Protein AF-A0AAV1XLJ1-F1 (afdb_monomer_lite)

Foldseek 3Di:
DDDDDDDDDDDDDDDDDDDDDDDDDDDDDDDDDDDDDDDDDDDDDDDDDDDDPDPDDDDPDDPDDPPPDDDPPVVVLCCQQPCQNDPGSDFDALVNLCVVLVVQDDPVLVVLLVVQCVVQPPLSHSSLLSVLLSCLRNVPQLDDLVVLLLLLLVCLVVVCPPVSSVVSSVSSVVSVVVCVVVVHDGPPDDVLSSLLSSLLSSCSRRVVLHAQDPSNLVSSLSNSCSSRVVDDSVSSSCSSVVVNVCSVVVNRPDDPPPPDDDPVRVVVVVVVVVVVVVVVVD

Structure (mmCIF, N/CA/C/O backbone):
data_AF-A0AAV1XLJ1-F1
#
_entry.id   AF-A0AAV1XLJ1-F1
#
loop_
_atom_site.group_PDB
_atom_site.id
_atom_site.type_symbol
_atom_site.label_atom_id
_atom_site.label_alt_id
_atom_site.label_comp_id
_atom_site.label_asym_id
_atom_site.label_entity_id
_atom_site.label_seq_id
_atom_site.pdbx_PDB_ins_code
_atom_site.Cartn_x
_atom_site.Cartn_y
_atom_site.Cartn_z
_atom_site.occupancy
_atom_site.B_iso_or_equiv
_atom_site.auth_seq_id
_atom_site.auth_comp_id
_atom_site.auth_asym_id
_atom_site.auth_atom_id
_atom_site.pdbx_PDB_model_num
ATOM 1 N N . MET A 1 1 ? -57.513 17.195 39.978 1.00 44.91 1 MET A N 1
ATOM 2 C CA . MET A 1 1 ? -58.356 16.620 38.907 1.00 44.91 1 MET A CA 1
ATOM 3 C C . MET A 1 1 ? -58.664 17.723 37.901 1.00 44.91 1 MET A C 1
ATOM 5 O O . MET A 1 1 ? -59.526 18.544 38.173 1.00 44.91 1 MET A O 1
ATOM 9 N N . VAL A 1 2 ? -57.886 17.800 36.817 1.00 35.66 2 VAL A N 1
ATOM 10 C CA . VAL A 1 2 ? -57.922 18.829 35.750 1.00 35.66 2 VAL A CA 1
ATOM 11 C C . VAL A 1 2 ? -57.450 18.060 34.485 1.00 35.66 2 VAL A C 1
ATOM 13 O O . VAL A 1 2 ? -56.453 17.357 34.609 1.00 35.66 2 VAL A O 1
ATOM 16 N N . VAL A 1 3 ? -58.194 17.860 33.378 1.00 38.09 3 VAL A N 1
ATOM 17 C CA . VAL A 1 3 ? -58.789 18.814 32.403 1.00 38.09 3 VAL A CA 1
ATOM 18 C C . VAL A 1 3 ? -57.638 19.466 31.594 1.00 38.09 3 VAL A C 1
ATOM 20 O O . VAL A 1 3 ? -56.801 20.119 32.195 1.00 38.09 3 VAL A O 1
ATOM 23 N N . LEU A 1 4 ? -57.415 19.253 30.281 1.00 34.81 4 LEU A N 1
ATOM 24 C CA . LEU A 1 4 ? -58.298 19.017 29.114 1.00 34.81 4 LEU A CA 1
ATOM 25 C C . LEU A 1 4 ? -57.839 17.892 28.128 1.00 34.81 4 LEU A C 1
ATOM 27 O O . LEU A 1 4 ? -56.819 17.237 28.310 1.00 34.81 4 LEU A O 1
ATOM 31 N N . LYS A 1 5 ? -58.636 17.716 27.059 1.00 38.75 5 LYS A N 1
ATOM 32 C CA . LYS A 1 5 ? -58.486 16.917 25.810 1.00 38.75 5 LYS A CA 1
ATOM 33 C C . LYS A 1 5 ? -58.488 17.924 24.603 1.00 38.75 5 LYS A C 1
ATOM 35 O O . LYS A 1 5 ? -58.810 19.081 24.860 1.00 38.75 5 LYS A O 1
ATOM 40 N N . PRO A 1 6 ? -58.416 17.544 23.302 1.00 58.59 6 PRO A N 1
ATOM 41 C CA . PRO A 1 6 ? -57.397 16.811 22.523 1.00 58.59 6 PRO A CA 1
ATOM 42 C C . PRO A 1 6 ? -57.048 17.537 21.170 1.00 58.59 6 PRO A C 1
ATOM 44 O O . PRO A 1 6 ? -57.240 18.740 21.038 1.00 58.59 6 PRO A O 1
ATOM 47 N N . THR A 1 7 ? -56.676 16.759 20.132 1.00 35.75 7 THR A N 1
ATOM 48 C CA . THR A 1 7 ? -56.883 16.963 18.661 1.00 35.75 7 THR A CA 1
ATOM 49 C C . THR A 1 7 ? -55.970 17.872 17.807 1.00 35.75 7 THR A C 1
ATOM 51 O O . THR A 1 7 ? -55.895 19.080 17.981 1.00 35.75 7 THR A O 1
ATOM 54 N N . SER A 1 8 ? -55.390 17.248 16.767 1.00 39.69 8 SER A N 1
ATOM 55 C CA . SER A 1 8 ? -54.979 17.804 15.448 1.00 39.69 8 SER A CA 1
ATOM 56 C C . SER A 1 8 ? -56.227 17.972 14.518 1.00 39.69 8 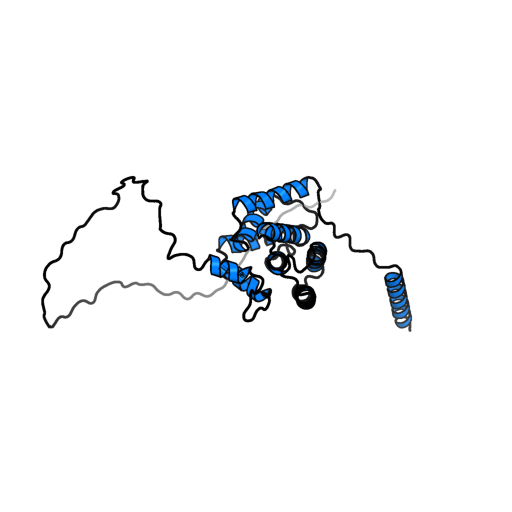SER A C 1
ATOM 58 O O . SER A 1 8 ? -57.285 17.530 14.980 1.00 39.69 8 SER A O 1
ATOM 60 N N . PRO A 1 9 ? -56.204 18.510 13.254 1.00 51.50 9 PRO A N 1
ATOM 61 C CA . PRO A 1 9 ? -55.228 18.209 12.172 1.00 51.50 9 PRO A CA 1
ATOM 62 C C . PRO A 1 9 ? -54.945 19.293 11.069 1.00 51.50 9 PRO A C 1
ATOM 64 O O . PRO A 1 9 ? -55.506 20.379 11.060 1.00 51.50 9 PRO A O 1
ATOM 67 N N . LEU A 1 10 ? -54.069 18.924 10.113 1.00 35.09 10 LEU A N 1
ATOM 68 C CA . LEU A 1 10 ? -53.997 19.240 8.656 1.00 35.09 10 LEU A CA 1
ATOM 69 C C . LEU A 1 10 ? -54.546 20.558 8.034 1.00 35.09 10 LEU A C 1
ATOM 71 O O . LEU A 1 10 ? -55.752 20.760 7.938 1.00 35.09 10 LEU A O 1
ATOM 75 N N . SER A 1 11 ? -53.658 21.311 7.360 1.00 34.50 11 SER A N 1
ATOM 76 C CA . SER A 1 11 ? -53.776 21.867 5.974 1.00 34.50 11 SER A CA 1
ATOM 77 C C . SER A 1 11 ? -52.481 22.654 5.635 1.00 34.50 11 SER A C 1
ATOM 79 O O . SER A 1 11 ? -51.870 23.184 6.555 1.00 34.50 11 SER A O 1
ATOM 81 N N . LEU A 1 12 ? -51.869 22.727 4.438 1.00 34.53 12 LEU A N 1
ATOM 82 C CA . LEU A 1 12 ? -52.126 22.319 3.037 1.00 34.53 12 LEU A CA 1
ATOM 83 C C . LEU A 1 12 ? -52.700 23.397 2.087 1.00 34.53 12 LEU A C 1
ATOM 85 O O . LEU A 1 12 ? -53.905 23.454 1.874 1.00 34.53 12 LEU A O 1
ATOM 89 N N . SER A 1 13 ? -51.798 24.168 1.454 1.00 36.41 13 SER A N 1
ATOM 90 C CA . SER A 1 13 ? -51.925 24.832 0.130 1.00 36.41 13 SER A CA 1
ATOM 91 C C . SER A 1 13 ? -50.655 25.660 -0.177 1.00 36.41 13 SER A C 1
ATOM 93 O O . SER A 1 13 ? -50.073 26.164 0.778 1.00 36.41 13 SER A O 1
ATOM 95 N N . SER A 1 14 ? -50.214 26.006 -1.396 1.00 34.44 14 SER A N 1
ATOM 96 C CA . SER A 1 14 ? -50.314 25.496 -2.789 1.00 34.44 14 SER A CA 1
ATOM 97 C C . SER A 1 14 ? -50.176 26.687 -3.760 1.00 34.44 14 SER A C 1
ATOM 99 O O . SER A 1 14 ? -50.509 27.808 -3.378 1.00 34.44 14 SER A O 1
ATOM 101 N N . SER A 1 15 ? -49.848 26.425 -5.040 1.00 37.00 15 SER A N 1
ATOM 102 C CA . SER A 1 15 ? -49.731 27.420 -6.146 1.00 37.00 15 SER A CA 1
ATOM 103 C C . SER A 1 15 ? -48.424 28.248 -6.098 1.00 37.00 15 SER A C 1
ATOM 105 O O . SER A 1 15 ? -47.861 28.417 -5.024 1.00 37.00 15 SER A O 1
ATOM 107 N N . SER A 1 16 ? -47.869 28.829 -7.175 1.00 36.12 16 SER A N 1
ATOM 108 C CA . SER A 1 16 ? -48.019 28.660 -8.643 1.00 36.12 16 SER A CA 1
ATOM 109 C C . SER A 1 16 ? -46.971 29.541 -9.366 1.00 36.12 16 SER A C 1
ATOM 111 O O . SER A 1 16 ? -46.457 30.468 -8.752 1.00 36.12 16 SER A O 1
ATOM 113 N N . SER A 1 17 ? -46.663 29.434 -10.668 1.00 35.28 17 SER A N 1
ATOM 114 C CA . SER A 1 17 ? -46.683 28.326 -11.653 1.00 35.28 17 SER A CA 1
ATOM 115 C C . SER A 1 17 ? -46.229 28.876 -13.022 1.00 35.28 17 SER A C 1
ATOM 117 O O . SER A 1 17 ? -46.666 29.968 -13.378 1.00 35.28 17 SER A O 1
ATOM 119 N N . SER A 1 18 ? -45.478 28.129 -13.843 1.00 32.16 18 SER A N 1
ATOM 120 C CA . SER A 1 18 ? -45.418 28.395 -15.295 1.00 32.16 18 SER A CA 1
ATOM 121 C C . SER A 1 18 ? -45.123 27.135 -16.114 1.00 32.16 18 SER A C 1
ATOM 123 O O . SER A 1 18 ? -44.410 26.241 -15.663 1.00 32.16 18 SER A O 1
ATOM 125 N N . ILE A 1 19 ? -45.706 27.072 -17.312 1.00 35.78 19 ILE A N 1
ATOM 126 C CA . ILE A 1 19 ? -45.646 25.964 -18.271 1.00 35.78 19 ILE A CA 1
ATOM 127 C C . ILE A 1 19 ? -45.414 26.580 -19.649 1.00 35.78 19 ILE A C 1
ATOM 129 O O . ILE A 1 19 ? -46.137 27.500 -20.017 1.00 35.78 19 ILE A O 1
ATOM 133 N N . HIS A 1 20 ? -44.518 26.008 -20.454 1.00 33.69 20 HIS A N 1
ATOM 134 C CA . HIS A 1 20 ? -44.652 26.090 -21.909 1.00 33.69 20 HIS A CA 1
ATOM 135 C C . HIS A 1 20 ? -44.403 24.727 -22.554 1.00 33.69 20 HIS A C 1
ATOM 137 O O . HIS A 1 20 ? -43.357 24.107 -22.382 1.00 33.69 20 HIS A O 1
ATOM 143 N N . THR A 1 21 ? -45.418 24.258 -23.273 1.00 31.78 21 THR A N 1
ATOM 144 C CA . THR A 1 21 ? -45.440 23.023 -24.060 1.00 31.78 21 THR A CA 1
ATOM 145 C C . THR A 1 21 ? -45.138 23.306 -25.530 1.00 31.78 21 THR A C 1
ATOM 147 O O . THR A 1 21 ? -45.407 24.409 -26.002 1.00 31.78 21 THR A O 1
ATOM 150 N N . THR A 1 22 ? 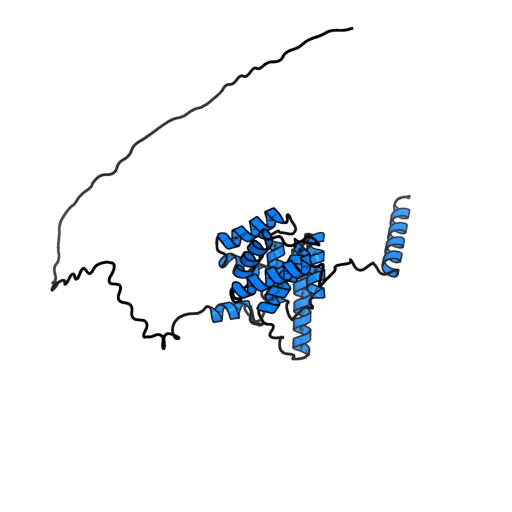-44.618 22.294 -26.240 1.00 32.81 22 THR A N 1
ATOM 151 C CA . THR A 1 22 ? -44.675 21.975 -27.698 1.00 32.81 22 THR A CA 1
ATOM 152 C C . THR A 1 22 ? -43.373 21.255 -28.096 1.00 32.81 22 THR A C 1
ATOM 154 O O . THR A 1 22 ? -42.348 21.478 -27.466 1.00 32.81 22 THR A O 1
ATOM 157 N N . SER A 1 23 ? -43.277 20.407 -29.126 1.00 32.06 23 SER A N 1
ATOM 158 C CA . SER A 1 23 ? -44.224 19.552 -29.874 1.00 32.06 23 SER A CA 1
ATOM 159 C C . SER A 1 23 ? -43.337 18.624 -30.737 1.00 32.06 23 SER A C 1
ATOM 161 O O . SER A 1 23 ? -42.388 19.113 -31.336 1.00 32.06 23 SER A O 1
ATOM 163 N N . SER A 1 24 ? -43.423 17.297 -30.616 1.00 32.19 24 SER A N 1
ATOM 164 C CA . SER A 1 24 ? -44.117 16.361 -31.536 1.00 32.19 24 SER A CA 1
ATOM 165 C C . SER A 1 24 ? -43.559 16.225 -32.968 1.00 32.19 24 SER A C 1
ATOM 167 O O . SER A 1 24 ? -43.256 17.209 -33.627 1.00 32.19 24 SER A O 1
ATOM 169 N N . SER A 1 25 ? -43.597 14.982 -33.472 1.00 32.00 25 SER A N 1
ATOM 170 C CA . SER A 1 25 ? -43.274 14.518 -34.841 1.00 32.00 25 SER A CA 1
ATOM 171 C C . SER A 1 25 ? -41.791 14.582 -35.260 1.00 32.00 25 SER A C 1
ATOM 173 O O . SER A 1 25 ? -41.128 15.586 -35.060 1.00 32.00 25 SER A O 1
ATOM 175 N N . SER A 1 26 ? -41.133 13.518 -35.746 1.00 32.69 26 SER A N 1
ATOM 176 C CA . SER A 1 26 ? -41.483 12.397 -36.658 1.00 32.69 26 SER A CA 1
ATOM 177 C C . SER A 1 26 ? -41.300 12.700 -38.146 1.00 32.69 26 SER A C 1
ATOM 179 O O . SER A 1 26 ? -42.157 13.330 -38.753 1.00 32.69 26 SER A O 1
ATOM 181 N N . SER A 1 27 ? -40.262 12.101 -38.742 1.00 34.22 27 SER A N 1
ATOM 182 C CA . SER A 1 27 ? -40.254 11.670 -40.149 1.00 34.22 27 SER A CA 1
ATOM 183 C C . SER A 1 27 ? -39.087 10.712 -40.434 1.00 34.22 27 SER A C 1
ATOM 185 O O . SER A 1 27 ? -37.934 11.126 -40.543 1.00 34.22 27 SER A O 1
ATOM 187 N N . LEU A 1 28 ? -39.402 9.426 -40.607 1.00 47.97 28 LEU A N 1
ATOM 188 C CA . LEU A 1 28 ? -38.705 8.600 -41.599 1.00 47.97 28 LEU A CA 1
ATOM 189 C C . LEU A 1 28 ? -39.199 9.004 -43.008 1.00 47.97 28 LEU A C 1
ATOM 191 O O . LEU A 1 28 ? -40.187 9.729 -43.113 1.00 47.97 28 LEU A O 1
ATOM 195 N N . LEU A 1 29 ? -38.590 8.409 -44.045 1.00 34.19 29 LEU A N 1
ATOM 196 C CA . LEU A 1 29 ? -39.040 8.285 -45.451 1.00 34.19 29 LEU A CA 1
ATOM 197 C C . LEU A 1 29 ? -38.361 9.180 -46.523 1.00 34.19 29 LEU A C 1
ATOM 199 O O . LEU A 1 29 ? -38.574 10.380 -46.603 1.00 34.19 29 LEU A O 1
ATOM 203 N N . PHE A 1 30 ? -37.649 8.481 -47.420 1.00 34.88 30 PHE A N 1
ATOM 204 C CA . PHE A 1 30 ? -37.566 8.634 -48.887 1.00 34.88 30 PHE A CA 1
ATOM 205 C C . PHE A 1 30 ? -37.143 9.950 -49.578 1.00 34.88 30 PHE A C 1
ATOM 207 O O . PHE A 1 30 ? -37.923 10.880 -49.732 1.00 34.88 30 PHE A O 1
ATOM 214 N N . LEU A 1 31 ? -35.975 9.863 -50.234 1.00 38.00 31 LEU A N 1
ATOM 215 C CA . LEU A 1 31 ? -35.638 10.352 -51.591 1.00 38.00 31 LEU A CA 1
ATOM 216 C C . LEU A 1 31 ? -34.325 9.629 -51.977 1.00 38.00 31 LEU A C 1
ATOM 218 O O . LEU A 1 31 ? -33.304 9.879 -51.351 1.00 38.00 31 LEU A O 1
ATOM 222 N N . HIS A 1 32 ? -34.238 8.581 -52.804 1.00 33.47 32 HIS A N 1
ATOM 223 C CA . HIS A 1 32 ? -34.921 8.125 -54.030 1.00 33.47 32 HIS A CA 1
ATOM 224 C C . HIS A 1 32 ? -34.320 8.650 -55.358 1.00 33.47 32 HIS A C 1
ATOM 226 O O . HIS A 1 32 ? -34.753 9.654 -55.904 1.00 33.47 32 HIS A O 1
ATOM 232 N N . HIS A 1 33 ? -33.334 7.887 -55.853 1.00 35.31 33 HIS A N 1
ATOM 233 C CA . HIS A 1 33 ? -32.812 7.732 -57.226 1.00 35.31 33 HIS A CA 1
ATOM 234 C C . HIS A 1 33 ? -32.937 8.841 -58.293 1.00 35.31 33 HIS A C 1
ATOM 236 O O . HIS A 1 33 ? -34.009 9.078 -58.835 1.00 35.31 33 HIS A O 1
ATOM 242 N N . HIS A 1 34 ? -31.764 9.244 -58.798 1.00 33.84 34 HIS A N 1
ATOM 243 C CA . HIS A 1 34 ? -31.398 9.322 -60.228 1.00 33.84 34 HIS A CA 1
ATOM 244 C C . HIS A 1 34 ? -29.898 8.909 -60.325 1.00 33.84 34 HIS A C 1
ATOM 246 O O . HIS A 1 34 ? -29.151 9.246 -59.412 1.00 33.84 34 HIS A O 1
ATOM 252 N N . VAL A 1 35 ? -29.345 8.089 -61.239 1.00 31.55 35 VAL A N 1
ATOM 253 C CA . VAL A 1 35 ? -29.654 7.691 -62.638 1.00 31.55 35 VAL A CA 1
ATOM 254 C C . VAL A 1 35 ? -29.457 8.859 -63.616 1.00 31.55 35 VAL A C 1
ATOM 256 O O . VAL A 1 35 ? -30.255 9.786 -63.592 1.00 31.55 35 VAL A O 1
ATOM 259 N N . SER A 1 36 ? -28.478 8.888 -64.535 1.00 31.73 36 SER A N 1
ATOM 260 C CA . SER A 1 36 ? -27.405 7.940 -64.946 1.00 31.73 36 SER A CA 1
ATOM 261 C C . SER A 1 36 ? -26.414 8.701 -65.873 1.00 31.73 36 SER A C 1
ATOM 263 O O . SER A 1 36 ? -26.752 9.803 -66.285 1.00 31.73 36 SER A O 1
ATOM 265 N N . SER A 1 37 ? -25.234 8.254 -66.342 1.00 30.72 37 SER A N 1
ATOM 266 C CA . SER A 1 37 ? -24.339 7.068 -66.206 1.00 30.72 37 SER A CA 1
ATOM 267 C C . SER A 1 37 ? -22.986 7.444 -66.904 1.00 30.72 37 SER A C 1
ATOM 269 O O . SER A 1 37 ? -22.859 8.590 -67.324 1.00 30.72 37 SER A O 1
ATOM 271 N N . THR A 1 38 ? -21.913 6.661 -67.115 1.00 32.06 38 THR A N 1
ATOM 272 C CA . THR A 1 38 ? -21.596 5.212 -67.024 1.00 32.06 38 THR A CA 1
ATOM 273 C C . THR A 1 38 ? -20.347 4.997 -66.119 1.00 32.06 38 THR A C 1
ATOM 275 O O . THR A 1 38 ? -20.377 5.552 -65.028 1.00 32.06 38 THR A O 1
ATOM 278 N N . THR A 1 39 ? -19.253 4.239 -66.340 1.00 35.00 39 THR A N 1
ATOM 279 C CA . THR A 1 39 ? -18.616 3.520 -67.482 1.00 35.00 39 THR A CA 1
ATOM 280 C C . THR A 1 39 ? -18.405 2.019 -67.170 1.00 35.00 39 THR A C 1
ATOM 282 O O . THR A 1 39 ? -18.966 1.502 -66.207 1.00 35.00 39 THR A O 1
ATOM 285 N N . SER A 1 40 ? -17.652 1.276 -68.000 1.00 36.81 40 SER A N 1
ATOM 286 C CA . SER A 1 40 ? -17.492 -0.190 -67.909 1.00 36.81 40 SER A CA 1
ATOM 287 C C . SER A 1 40 ? -16.041 -0.674 -67.768 1.00 36.81 40 SER A C 1
ATOM 289 O O . SER A 1 40 ? -15.190 -0.198 -68.524 1.00 36.81 40 SER A O 1
ATOM 291 N N . LYS A 1 41 ? -15.812 -1.752 -66.990 1.00 37.50 41 LYS A N 1
ATOM 292 C CA . LYS A 1 41 ? -15.048 -2.949 -67.436 1.00 37.50 41 LYS A CA 1
ATOM 293 C C . LYS A 1 41 ? -15.119 -4.149 -66.461 1.00 37.50 41 LYS A C 1
ATOM 295 O O . LYS A 1 41 ? -14.662 -4.055 -65.335 1.00 37.50 41 LYS A O 1
ATOM 300 N N . ALA A 1 42 ? -15.655 -5.260 -66.984 1.00 36.44 42 ALA A N 1
ATOM 301 C CA . ALA A 1 42 ? -15.444 -6.689 -66.672 1.00 36.44 42 ALA A CA 1
ATOM 302 C C . ALA A 1 42 ? -15.293 -7.212 -65.216 1.00 36.44 42 ALA A C 1
ATOM 304 O O . ALA A 1 42 ? -14.353 -6.883 -64.503 1.00 36.44 42 ALA A O 1
ATOM 305 N N . VAL A 1 43 ? -16.119 -8.218 -64.880 1.00 47.25 43 VAL A N 1
ATOM 306 C CA . VAL A 1 43 ? -15.950 -9.160 -63.751 1.00 47.25 43 VAL A CA 1
ATOM 307 C C . VAL A 1 43 ? -16.275 -10.593 -64.222 1.00 47.25 43 VAL A C 1
ATOM 309 O O . VAL A 1 43 ? -17.340 -10.789 -64.809 1.00 47.25 43 VAL A O 1
ATOM 312 N N . PRO A 1 44 ? -15.420 -11.600 -63.958 1.00 55.25 44 PRO A N 1
ATOM 313 C CA . PRO A 1 44 ? -15.771 -13.025 -63.960 1.00 55.25 44 PRO A CA 1
ATOM 314 C C . PRO A 1 44 ? -15.973 -13.568 -62.517 1.00 55.25 44 PRO A C 1
ATOM 316 O O . PRO A 1 44 ? -15.661 -12.878 -61.549 1.00 55.25 44 PRO A O 1
ATOM 319 N N . PRO A 1 45 ? -16.599 -14.748 -62.335 1.00 48.22 45 PRO A N 1
ATOM 320 C CA . PRO A 1 45 ? -17.815 -14.806 -61.519 1.00 48.22 45 PRO A CA 1
ATOM 321 C C . PRO A 1 45 ? -17.644 -15.163 -60.036 1.00 48.22 45 PRO A C 1
ATOM 323 O O . PRO A 1 45 ? -16.677 -15.782 -59.595 1.00 48.22 45 PRO A O 1
ATOM 326 N N . CYS A 1 46 ? -18.687 -14.828 -59.276 1.00 36.75 46 CYS A N 1
ATOM 327 C CA . CYS A 1 46 ? -18.813 -15.108 -57.852 1.00 36.75 46 CYS A CA 1
ATOM 328 C C . CYS A 1 46 ? -18.984 -16.613 -57.550 1.00 36.75 46 CYS A C 1
ATOM 330 O O . CYS A 1 46 ? -19.728 -17.314 -58.239 1.00 36.75 46 CYS A O 1
ATOM 332 N N . ARG A 1 47 ? -18.383 -17.090 -56.451 1.00 35.81 47 ARG A N 1
ATOM 333 C CA . ARG A 1 47 ? -18.779 -18.332 -55.763 1.00 35.81 47 ARG A CA 1
ATOM 334 C C . ARG A 1 47 ? -19.157 -18.018 -54.317 1.00 35.81 47 ARG A C 1
ATOM 336 O O . ARG A 1 47 ? -18.302 -17.984 -53.438 1.00 35.81 47 ARG A O 1
ATOM 343 N N . LEU A 1 48 ? -20.451 -17.812 -54.074 1.00 39.03 48 LEU A N 1
ATOM 344 C CA . LEU A 1 48 ? -21.007 -17.713 -52.725 1.00 39.03 48 LEU A CA 1
ATOM 345 C C . LEU A 1 48 ? -21.144 -19.114 -52.116 1.00 39.03 48 LEU A C 1
ATOM 347 O O . LEU A 1 48 ? -22.123 -19.811 -52.370 1.00 39.03 48 LEU A O 1
ATOM 351 N N . THR A 1 49 ? -20.186 -19.527 -51.288 1.00 43.22 49 THR A N 1
ATOM 352 C CA . THR A 1 49 ? -20.362 -20.681 -50.393 1.00 43.22 49 THR A CA 1
ATOM 353 C C . THR A 1 49 ? -20.823 -20.206 -49.022 1.00 43.22 49 THR A C 1
ATOM 355 O O . THR A 1 49 ? -20.012 -19.977 -48.125 1.00 43.22 49 THR A O 1
ATOM 358 N N . ILE A 1 50 ? -22.139 -20.076 -48.857 1.00 41.78 50 ILE A N 1
ATOM 359 C CA . ILE A 1 50 ? -22.757 -20.001 -47.531 1.00 41.78 50 ILE A CA 1
ATOM 360 C C . ILE A 1 50 ? -22.541 -21.364 -46.855 1.00 41.78 50 ILE A C 1
ATOM 362 O O . ILE A 1 50 ? -23.019 -22.381 -47.357 1.00 41.78 50 ILE A O 1
ATOM 366 N N . ARG A 1 51 ? -21.834 -21.396 -45.720 1.00 38.69 51 ARG A N 1
ATOM 367 C CA . ARG A 1 51 ? -21.808 -22.540 -44.794 1.00 38.69 51 ARG A CA 1
ATOM 368 C C . ARG A 1 51 ? -22.145 -22.029 -43.395 1.00 38.69 51 ARG A C 1
ATOM 370 O O . ARG A 1 51 ? -21.745 -20.927 -43.030 1.00 38.69 51 ARG A O 1
ATOM 377 N N . GLY A 1 52 ? -22.974 -22.786 -42.682 1.00 36.50 52 GLY A N 1
ATOM 378 C CA . GLY A 1 52 ? -23.694 -22.297 -41.509 1.00 36.50 52 GLY A CA 1
ATOM 379 C C . GLY A 1 52 ? -22.858 -22.148 -40.239 1.00 36.50 52 GLY A C 1
ATOM 380 O O . GLY A 1 52 ? -21.757 -22.681 -40.111 1.00 36.50 52 GLY A O 1
ATOM 381 N N . TYR A 1 53 ? -23.455 -21.454 -39.271 1.00 39.19 53 TYR A N 1
ATOM 382 C CA . TYR A 1 53 ? -23.094 -21.568 -37.859 1.00 39.19 53 TYR A CA 1
ATOM 383 C C . TYR A 1 53 ? -23.226 -23.036 -37.404 1.00 39.19 53 TYR A C 1
ATOM 385 O O . TYR A 1 53 ? -24.134 -23.730 -37.853 1.00 39.19 53 TYR A O 1
ATOM 393 N N . MET A 1 54 ? -22.367 -23.467 -36.472 1.00 37.41 54 MET A N 1
ATOM 394 C CA . MET A 1 54 ? -22.295 -24.831 -35.913 1.00 37.41 54 MET A CA 1
ATOM 395 C C . MET A 1 54 ? -21.858 -25.948 -36.883 1.00 37.41 54 MET A C 1
ATOM 397 O O . MET A 1 54 ? -22.660 -26.769 -37.315 1.00 37.41 54 MET A O 1
ATOM 401 N N . ASP A 1 55 ? -20.543 -26.076 -37.076 1.00 37.47 55 ASP A N 1
ATOM 402 C CA . ASP A 1 55 ? -19.894 -27.342 -37.455 1.00 37.47 55 ASP A CA 1
ATOM 403 C C . ASP A 1 55 ? -18.861 -27.679 -36.362 1.00 37.47 55 ASP A C 1
ATOM 405 O O . ASP A 1 55 ? -17.786 -27.085 -36.287 1.00 37.47 55 ASP A O 1
ATOM 409 N N . ASN A 1 56 ? -19.238 -28.545 -35.416 1.00 45.75 56 ASN A N 1
ATOM 410 C CA . ASN A 1 56 ? -18.554 -28.690 -34.124 1.00 45.75 56 ASN A CA 1
ATOM 411 C C . ASN A 1 56 ? -17.687 -29.967 -34.081 1.00 45.75 56 ASN A C 1
ATOM 413 O O . ASN A 1 56 ? -18.009 -30.942 -33.398 1.00 45.75 56 ASN A O 1
ATOM 417 N N . SER A 1 57 ? -16.581 -29.989 -34.833 1.00 40.16 57 SER A N 1
ATOM 418 C CA . SER A 1 57 ? -15.650 -31.128 -34.876 1.00 40.16 57 SER A CA 1
ATOM 419 C C . SER A 1 57 ? -14.554 -31.023 -33.805 1.00 40.16 57 SER A C 1
ATOM 421 O O . SER A 1 57 ? -13.619 -30.230 -33.931 1.00 40.16 57 SER A O 1
ATOM 423 N N . LYS A 1 58 ? -14.632 -31.854 -32.757 1.00 43.41 58 LYS A N 1
ATOM 424 C CA . LYS A 1 58 ? -13.588 -31.958 -31.720 1.00 43.41 58 LYS A CA 1
ATOM 425 C C . LYS A 1 58 ? -12.261 -32.432 -32.330 1.00 43.41 58 LYS A C 1
ATOM 427 O O . LYS A 1 58 ? -12.197 -33.542 -32.844 1.00 43.41 58 LYS A O 1
ATOM 432 N N . SER A 1 59 ? -11.196 -31.641 -32.190 1.00 40.44 59 SER A N 1
ATOM 433 C CA . SER A 1 59 ? -9.830 -32.036 -32.571 1.00 40.44 59 SER A CA 1
ATOM 434 C C . SER A 1 59 ? -8.792 -31.507 -31.572 1.00 40.44 59 SER A C 1
ATOM 436 O O . SER A 1 59 ? -8.052 -30.562 -31.848 1.00 40.44 59 SER A O 1
ATOM 438 N N . PHE A 1 60 ? -8.728 -32.128 -30.391 1.00 50.50 60 PHE A N 1
ATOM 439 C CA . PHE A 1 60 ? -7.612 -31.948 -29.455 1.00 50.50 60 PHE A CA 1
ATOM 440 C C . PHE A 1 60 ? -6.351 -32.597 -30.049 1.00 50.50 60 PHE A C 1
ATOM 442 O O . PHE A 1 60 ? -6.152 -33.799 -29.901 1.00 50.50 60 PHE A O 1
ATOM 449 N N . GLY A 1 61 ? -5.522 -31.822 -30.759 1.00 50.72 61 GLY A N 1
ATOM 450 C CA . GLY A 1 61 ? -4.397 -32.410 -31.499 1.00 50.72 61 GLY A CA 1
ATOM 451 C C . GLY A 1 61 ? -3.440 -31.456 -32.218 1.00 50.72 61 GLY A C 1
ATOM 452 O O . GLY A 1 61 ? -2.930 -31.830 -33.266 1.00 50.72 61 GLY A O 1
ATOM 453 N N . SER A 1 62 ? -3.193 -30.236 -31.715 1.00 42.19 62 SER A N 1
ATOM 454 C CA . SER A 1 62 ? -2.122 -29.366 -32.258 1.00 42.19 62 SER A CA 1
ATOM 455 C C . SER A 1 62 ? -1.632 -28.273 -31.285 1.00 42.19 62 SER A C 1
ATOM 457 O O . SER A 1 62 ? -1.409 -27.129 -31.684 1.00 42.19 62 SER A O 1
ATOM 459 N N . PHE A 1 63 ? -1.441 -28.592 -30.000 1.00 45.62 63 PHE A N 1
ATOM 460 C CA . PHE A 1 63 ? -0.814 -27.662 -29.044 1.00 45.62 63 PHE A CA 1
ATOM 461 C C . PHE A 1 63 ? 0.721 -27.729 -29.110 1.00 45.62 63 PHE A C 1
ATOM 463 O O . PHE A 1 63 ? 1.385 -28.198 -28.193 1.00 45.62 63 PHE A O 1
ATOM 470 N N . ALA A 1 64 ? 1.277 -27.241 -30.221 1.00 47.38 64 ALA A N 1
ATOM 471 C CA . ALA A 1 64 ? 2.706 -27.000 -30.397 1.00 47.38 64 ALA A CA 1
ATOM 472 C C . ALA A 1 64 ? 2.931 -25.731 -31.240 1.00 47.38 64 ALA A C 1
ATOM 474 O O . ALA A 1 64 ? 2.222 -25.487 -32.213 1.00 47.38 64 ALA A O 1
ATOM 475 N N . ASN A 1 65 ? 3.935 -24.932 -30.868 1.00 45.22 65 ASN A N 1
ATOM 476 C CA . ASN A 1 65 ? 4.502 -23.829 -31.656 1.00 45.22 65 ASN A CA 1
ATOM 477 C C . ASN A 1 65 ? 3.532 -22.738 -32.167 1.00 45.22 65 ASN A C 1
ATOM 479 O O . ASN A 1 65 ? 3.559 -22.350 -33.334 1.00 45.22 65 ASN A O 1
ATOM 483 N N . LYS A 1 66 ? 2.780 -22.120 -31.244 1.00 46.41 66 LYS A N 1
ATOM 484 C CA . LYS A 1 66 ? 2.332 -20.715 -31.370 1.00 46.41 66 LYS A CA 1
ATOM 485 C C . LYS A 1 66 ? 2.804 -19.857 -30.188 1.00 46.41 66 LYS A C 1
ATOM 487 O O . LYS A 1 66 ? 2.007 -19.270 -29.467 1.00 46.41 66 LYS A O 1
ATOM 492 N N . VAL A 1 67 ? 4.127 -19.783 -30.013 1.00 54.28 67 VAL A N 1
ATOM 493 C CA . VAL A 1 67 ? 4.801 -18.877 -29.056 1.00 54.28 67 VAL A CA 1
ATOM 494 C C . VAL A 1 67 ? 5.793 -17.966 -29.797 1.00 54.28 67 VAL A C 1
ATOM 496 O O . VAL A 1 67 ? 6.963 -17.866 -29.456 1.00 54.28 67 VAL A O 1
ATOM 499 N N . ILE A 1 68 ? 5.307 -17.313 -30.856 1.00 50.59 68 ILE A N 1
ATOM 500 C CA . ILE A 1 68 ? 5.889 -16.121 -31.494 1.00 50.59 68 ILE A CA 1
ATOM 501 C C . ILE A 1 68 ? 4.699 -15.268 -31.964 1.00 50.59 68 ILE A C 1
ATOM 503 O O . ILE A 1 68 ? 3.793 -15.795 -32.608 1.00 50.59 68 ILE A O 1
ATOM 507 N N . GLY A 1 69 ? 4.699 -13.963 -31.665 1.00 43.44 69 GLY A N 1
ATOM 508 C CA . GLY A 1 69 ? 3.775 -12.985 -32.270 1.00 43.44 69 GLY A CA 1
ATOM 509 C C . GLY A 1 69 ? 2.767 -12.291 -31.341 1.00 43.44 69 GLY A C 1
ATOM 510 O O . GLY A 1 69 ? 2.155 -11.315 -31.765 1.00 43.44 69 GLY A O 1
ATOM 511 N N . SER A 1 70 ? 2.611 -12.712 -30.083 1.00 47.41 70 SER A N 1
ATOM 512 C CA . SER A 1 70 ? 1.738 -12.031 -29.109 1.00 47.41 70 SER A CA 1
ATOM 513 C C . SER A 1 70 ? 2.396 -11.884 -27.738 1.00 47.41 70 SER A C 1
ATOM 515 O O . SER A 1 70 ? 3.007 -12.838 -27.268 1.00 47.41 70 SER A O 1
ATOM 517 N N . LEU A 1 71 ? 2.149 -10.731 -27.094 1.00 42.97 71 LEU A N 1
ATOM 518 C CA . LEU A 1 71 ? 2.533 -10.279 -25.736 1.00 42.97 71 LEU A CA 1
ATOM 519 C C . LEU A 1 71 ? 3.660 -9.222 -25.647 1.00 42.97 71 LEU A C 1
ATOM 521 O O . LEU A 1 71 ? 4.663 -9.445 -24.967 1.00 42.97 71 LEU A O 1
ATOM 525 N N . PRO A 1 72 ? 3.425 -7.975 -26.108 1.00 42.38 72 PRO A N 1
ATOM 526 C CA . PRO A 1 72 ? 4.090 -6.787 -25.554 1.00 42.38 72 PRO A CA 1
ATOM 527 C C . PRO A 1 72 ? 3.578 -6.464 -24.127 1.00 42.38 72 PRO A C 1
ATOM 529 O O . PRO A 1 72 ? 3.400 -5.307 -23.768 1.00 42.38 72 PRO A O 1
ATOM 532 N N . VAL A 1 73 ? 3.289 -7.495 -23.324 1.00 48.00 73 VAL A N 1
ATOM 533 C CA . VAL A 1 73 ? 2.713 -7.413 -21.972 1.00 48.00 73 VAL A CA 1
ATOM 534 C C . VAL A 1 73 ? 3.787 -7.713 -20.934 1.00 48.00 73 VAL A C 1
ATOM 536 O O .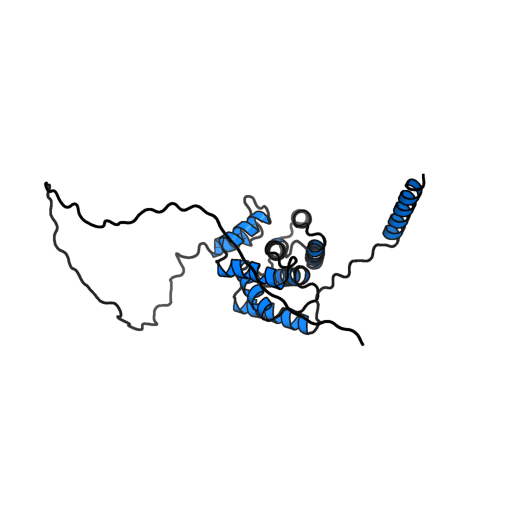 VAL A 1 73 ? 3.937 -6.937 -19.998 1.00 48.00 73 VAL A O 1
ATOM 539 N N . VAL A 1 74 ? 4.624 -8.736 -21.152 1.00 47.25 74 VAL A N 1
ATOM 540 C CA . VAL A 1 74 ? 5.804 -9.006 -20.307 1.00 47.25 74 VAL A CA 1
ATOM 541 C C . VAL A 1 74 ? 6.738 -7.788 -20.294 1.00 47.25 74 VAL A C 1
ATOM 543 O O . VAL A 1 74 ? 7.105 -7.302 -19.231 1.00 47.25 74 VAL A O 1
ATOM 546 N N . GLY A 1 75 ? 7.014 -7.201 -21.465 1.00 41.34 75 GLY A N 1
ATOM 547 C CA . GLY A 1 75 ? 7.794 -5.959 -21.584 1.00 41.34 75 GLY A CA 1
ATOM 548 C C . GLY A 1 75 ? 7.106 -4.698 -21.033 1.00 41.34 75 GLY A C 1
ATOM 549 O O . GLY A 1 75 ? 7.777 -3.692 -20.815 1.00 41.34 75 GLY A O 1
ATOM 550 N N . LEU A 1 76 ? 5.790 -4.734 -20.785 1.00 45.38 76 LEU A N 1
ATOM 551 C CA . LEU A 1 76 ? 5.058 -3.639 -20.135 1.00 45.38 76 LEU A CA 1
ATOM 552 C C . LEU A 1 76 ? 4.984 -3.815 -18.613 1.00 45.38 76 LEU A C 1
ATOM 554 O O . LEU A 1 76 ? 4.940 -2.825 -17.897 1.00 45.38 76 LEU A O 1
ATOM 558 N N . ILE A 1 77 ? 4.979 -5.058 -18.127 1.00 48.75 77 ILE A N 1
ATOM 559 C CA . ILE A 1 77 ? 5.081 -5.406 -16.704 1.00 48.75 77 ILE A CA 1
ATOM 560 C C . ILE A 1 77 ? 6.510 -5.134 -16.218 1.00 48.75 77 ILE A C 1
ATOM 562 O O . ILE A 1 77 ? 6.678 -4.458 -15.209 1.00 48.75 77 ILE A O 1
ATOM 566 N N . ALA A 1 78 ? 7.530 -5.516 -16.996 1.00 48.41 78 ALA A N 1
ATOM 567 C CA . ALA A 1 78 ? 8.920 -5.122 -16.755 1.00 48.41 78 ALA A CA 1
ATOM 568 C C . ALA A 1 78 ? 9.066 -3.590 -16.650 1.00 48.41 78 ALA A C 1
ATOM 570 O O . ALA A 1 78 ? 9.594 -3.085 -15.671 1.00 48.41 78 ALA A O 1
ATOM 571 N N . ARG A 1 79 ? 8.473 -2.812 -17.567 1.00 50.53 79 ARG A N 1
ATOM 572 C CA . ARG A 1 79 ? 8.480 -1.334 -17.484 1.00 50.53 79 ARG A CA 1
ATOM 573 C C . ARG A 1 79 ? 7.699 -0.714 -16.314 1.00 50.53 79 ARG A C 1
ATOM 575 O O . ARG A 1 79 ? 7.710 0.506 -16.185 1.00 50.53 79 ARG A O 1
ATOM 582 N N . ILE A 1 80 ? 7.020 -1.509 -15.488 1.00 51.28 80 ILE A N 1
ATOM 583 C CA . ILE A 1 80 ? 6.348 -1.047 -14.262 1.00 51.28 80 ILE A CA 1
ATOM 584 C C . ILE A 1 80 ? 7.094 -1.535 -13.003 1.00 51.28 80 ILE A C 1
ATOM 586 O O . ILE A 1 80 ? 6.887 -0.974 -11.934 1.00 51.28 80 ILE A O 1
ATOM 590 N N . LEU A 1 81 ? 7.933 -2.577 -13.107 1.00 50.28 81 LEU A N 1
ATOM 591 C CA . LEU A 1 81 ? 8.442 -3.338 -11.951 1.00 50.28 81 LEU A CA 1
ATOM 592 C C . LEU A 1 81 ? 9.932 -3.737 -12.040 1.00 50.28 81 LEU A C 1
ATOM 594 O O . LEU A 1 81 ? 10.445 -4.363 -11.118 1.00 50.28 81 LEU A O 1
ATOM 598 N N . SER A 1 82 ? 10.637 -3.392 -13.120 1.00 46.50 82 SER A N 1
ATOM 599 C CA . SER A 1 82 ? 12.105 -3.391 -13.167 1.00 46.50 82 SER A CA 1
ATOM 600 C C . SER A 1 82 ? 12.657 -2.182 -12.408 1.00 46.50 82 SER A C 1
ATOM 602 O O . SER A 1 82 ? 12.064 -1.105 -12.441 1.00 46.50 82 SER A O 1
ATOM 604 N N . ASP A 1 83 ? 13.842 -2.324 -11.812 1.00 42.81 83 ASP A N 1
ATOM 605 C CA . ASP A 1 83 ? 14.496 -1.292 -10.984 1.00 42.81 83 ASP A CA 1
ATOM 606 C C . ASP A 1 83 ? 14.996 -0.043 -11.773 1.00 42.81 83 ASP A C 1
ATOM 608 O O . ASP A 1 83 ? 15.632 0.854 -11.212 1.00 42.81 83 ASP A O 1
ATOM 612 N N . GLU A 1 84 ? 14.664 0.031 -13.070 1.00 48.53 84 GLU A N 1
ATOM 613 C CA . GLU A 1 84 ? 14.892 1.131 -14.028 1.00 48.53 84 GLU A CA 1
ATOM 614 C C . GLU A 1 84 ? 13.550 1.642 -14.621 1.00 48.53 84 GLU A C 1
ATOM 616 O O . GLU A 1 84 ? 13.386 1.832 -15.828 1.00 48.53 84 GLU A O 1
ATOM 621 N N . GLY A 1 85 ? 12.535 1.800 -13.768 1.00 37.59 85 GLY A N 1
ATOM 622 C CA . GLY A 1 85 ? 11.152 2.123 -14.144 1.00 37.59 85 GLY A CA 1
ATOM 623 C C . GLY A 1 85 ? 10.849 3.606 -14.408 1.00 37.59 85 GLY A C 1
ATOM 624 O O . GLY A 1 85 ? 9.931 4.142 -13.798 1.00 37.59 85 GLY A O 1
ATOM 625 N N . GLY A 1 86 ? 11.548 4.273 -15.329 1.00 40.41 86 GLY A N 1
ATOM 626 C CA . GLY A 1 86 ? 11.316 5.700 -15.612 1.00 40.41 86 GLY A CA 1
ATOM 627 C C . GLY A 1 86 ? 11.910 6.185 -16.935 1.00 40.41 86 GLY A C 1
ATOM 628 O O . GLY A 1 86 ? 12.656 5.464 -17.600 1.00 40.41 86 GLY A O 1
ATOM 629 N N . VAL A 1 87 ? 11.598 7.422 -17.340 1.00 32.88 87 VAL A N 1
ATOM 630 C CA . VAL A 1 87 ? 12.207 8.051 -18.531 1.00 32.88 87 VAL A CA 1
ATOM 631 C C . VAL A 1 87 ? 13.600 8.582 -18.170 1.00 32.88 87 VAL A C 1
ATOM 633 O O . VAL A 1 87 ? 13.795 9.782 -18.023 1.00 32.88 87 VAL A O 1
ATOM 636 N N . GLY A 1 88 ? 14.563 7.667 -18.020 1.00 44.28 88 GLY A N 1
ATOM 637 C CA . GLY A 1 88 ? 15.954 7.988 -17.664 1.00 44.28 88 GLY A CA 1
ATOM 638 C C . GLY A 1 88 ? 16.448 7.357 -16.358 1.00 44.28 88 GLY A C 1
ATOM 639 O O . GLY A 1 88 ? 17.190 7.998 -15.627 1.00 44.28 88 GLY A O 1
ATOM 640 N N . ASN A 1 89 ? 16.048 6.115 -16.055 1.00 52.25 89 ASN A N 1
ATOM 641 C CA . ASN A 1 89 ? 16.397 5.370 -14.830 1.00 52.25 89 ASN A CA 1
ATOM 642 C C . ASN A 1 89 ? 15.874 5.954 -13.501 1.00 52.25 89 ASN A C 1
ATOM 644 O O . ASN A 1 89 ? 16.187 5.427 -12.427 1.00 52.25 89 ASN A O 1
ATOM 648 N N . ASP A 1 90 ? 15.027 6.980 -13.547 1.00 59.66 90 ASP A N 1
ATOM 649 C CA . ASP A 1 90 ? 14.280 7.438 -12.378 1.00 59.66 90 ASP A CA 1
ATOM 650 C C . ASP A 1 90 ? 13.237 6.417 -11.900 1.00 59.66 90 ASP A C 1
ATOM 652 O O . ASP A 1 90 ? 12.864 5.473 -12.599 1.00 59.66 90 ASP A O 1
ATOM 656 N N . MET A 1 91 ? 12.815 6.591 -10.650 1.00 72.50 91 MET A N 1
ATOM 657 C CA . MET A 1 91 ? 11.798 5.774 -9.997 1.00 72.5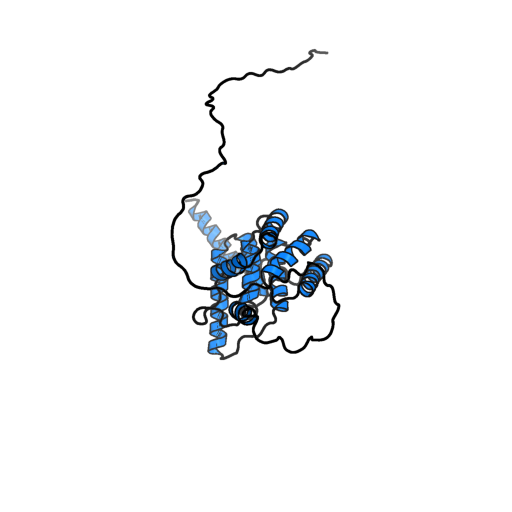0 91 MET A CA 1
ATOM 658 C C . MET A 1 91 ? 10.396 6.241 -10.407 1.00 72.50 91 MET A C 1
ATOM 660 O O . MET A 1 91 ? 10.172 7.433 -10.594 1.00 72.50 91 MET A O 1
ATOM 664 N N . ILE A 1 92 ? 9.438 5.313 -10.477 1.00 82.00 92 ILE A N 1
ATOM 665 C CA . ILE A 1 92 ? 8.021 5.642 -10.678 1.00 82.00 92 ILE A CA 1
ATOM 666 C C . ILE A 1 92 ? 7.528 6.525 -9.522 1.00 82.00 92 ILE A C 1
ATOM 668 O O . ILE A 1 92 ? 7.424 6.041 -8.393 1.00 82.00 92 ILE A O 1
ATOM 672 N N . ASP A 1 93 ? 7.176 7.779 -9.806 1.00 88.25 93 ASP A N 1
ATOM 673 C CA . ASP A 1 93 ? 6.488 8.657 -8.854 1.00 88.25 93 ASP A CA 1
ATOM 674 C C . ASP A 1 93 ? 5.035 8.199 -8.600 1.00 88.25 93 ASP A C 1
ATOM 676 O O . ASP A 1 93 ? 4.457 7.405 -9.356 1.00 88.25 93 ASP A O 1
ATOM 680 N N . PHE A 1 94 ? 4.419 8.675 -7.515 1.00 91.62 94 PHE A N 1
ATOM 681 C CA . PHE A 1 94 ? 3.092 8.202 -7.128 1.00 91.62 94 PHE A CA 1
ATOM 682 C C . PHE A 1 94 ? 1.981 8.694 -8.073 1.00 91.62 94 PHE A C 1
ATOM 684 O O . PHE A 1 94 ? 0.951 8.028 -8.224 1.00 91.62 94 PHE A O 1
ATOM 691 N N . ALA A 1 95 ? 2.150 9.837 -8.742 1.00 91.12 95 ALA A N 1
ATOM 692 C CA . ALA A 1 95 ? 1.188 10.333 -9.724 1.00 91.12 95 ALA A CA 1
ATOM 693 C C . ALA A 1 95 ? 1.194 9.470 -11.000 1.00 91.12 95 ALA A C 1
ATOM 695 O O . ALA A 1 95 ? 0.128 9.102 -11.506 1.00 91.12 95 ALA A O 1
ATOM 696 N N . GLU A 1 96 ? 2.368 9.068 -11.490 1.00 90.31 96 GLU A N 1
ATOM 697 C CA . GLU A 1 96 ? 2.506 8.163 -12.628 1.00 90.31 96 GLU A CA 1
ATOM 698 C C . GLU A 1 96 ? 2.076 6.731 -12.270 1.00 90.31 96 GLU A C 1
ATOM 700 O O . GLU A 1 96 ? 1.411 6.077 -13.080 1.00 90.31 96 GLU A O 1
ATOM 705 N N . PHE A 1 97 ? 2.350 6.258 -11.047 1.00 91.50 97 PHE A N 1
ATOM 706 C CA . PHE A 1 97 ? 1.802 4.997 -10.531 1.00 91.50 97 PHE A CA 1
ATOM 707 C C . PHE A 1 97 ? 0.268 4.999 -10.556 1.00 91.50 97 PHE A C 1
ATOM 709 O O . PHE A 1 97 ? -0.338 4.152 -11.219 1.00 91.50 97 PHE A O 1
ATOM 716 N N . ARG A 1 98 ? -0.370 5.996 -9.921 1.00 92.81 98 ARG A N 1
ATOM 717 C CA . ARG A 1 98 ? -1.835 6.168 -9.929 1.00 92.81 98 ARG A CA 1
ATOM 718 C C . ARG A 1 98 ? -2.390 6.219 -11.351 1.00 92.81 98 ARG A C 1
ATOM 720 O O . ARG A 1 98 ? -3.374 5.545 -11.652 1.00 92.81 98 ARG A O 1
ATOM 727 N N . ARG A 1 99 ? -1.734 6.955 -12.255 1.00 90.38 99 ARG A N 1
ATOM 728 C CA . ARG A 1 99 ? -2.126 7.059 -13.671 1.00 90.38 99 ARG A CA 1
ATOM 729 C C . ARG A 1 99 ? -2.007 5.728 -14.422 1.00 90.38 99 ARG A C 1
ATOM 731 O O . ARG A 1 99 ? -2.846 5.439 -15.276 1.00 90.38 99 ARG A O 1
ATOM 738 N N . ARG A 1 100 ? -0.990 4.912 -14.126 1.00 88.94 100 ARG A N 1
ATOM 739 C CA . ARG A 1 100 ? -0.796 3.575 -14.717 1.00 88.94 100 ARG A CA 1
ATOM 740 C C . ARG A 1 100 ? -1.826 2.567 -14.215 1.00 88.94 100 ARG A C 1
ATOM 742 O O . ARG A 1 100 ? -2.354 1.823 -15.039 1.00 88.94 100 ARG A O 1
ATOM 749 N N . VAL A 1 101 ? -2.132 2.569 -12.916 1.00 89.50 101 VAL A N 1
ATOM 750 C CA . VAL A 1 101 ? -3.177 1.720 -12.319 1.00 89.50 101 VAL A CA 1
ATOM 751 C C . VAL A 1 101 ? -4.554 2.130 -12.847 1.00 89.50 101 VAL A C 1
ATOM 753 O O . VAL A 1 101 ? -5.232 1.317 -13.467 1.00 89.50 101 VAL A O 1
ATOM 756 N N . GLY A 1 102 ? -4.927 3.410 -12.743 1.00 87.38 102 GLY A N 1
ATOM 757 C CA . GLY A 1 102 ? -6.226 3.915 -13.209 1.00 87.38 102 GLY A CA 1
ATOM 758 C C . GLY A 1 102 ? -6.479 3.754 -14.715 1.00 87.38 102 GLY A C 1
ATOM 759 O O . GLY A 1 102 ? -7.627 3.680 -15.134 1.00 87.38 102 GLY A O 1
ATOM 760 N N . LYS A 1 103 ? -5.427 3.641 -15.542 1.00 89.12 103 LYS A N 1
ATOM 761 C CA . LYS A 1 103 ? -5.546 3.296 -16.973 1.00 89.12 103 LYS A CA 1
ATOM 762 C C . LYS A 1 103 ? -5.809 1.798 -17.226 1.00 89.12 103 LYS A C 1
ATOM 764 O O . LYS A 1 103 ? -6.227 1.442 -18.327 1.00 89.12 103 LYS A O 1
ATOM 769 N N . LYS A 1 104 ? -5.520 0.926 -16.256 1.00 86.00 104 LYS A N 1
ATOM 770 C CA . LYS A 1 104 ? -5.709 -0.532 -16.341 1.00 86.00 104 LYS A CA 1
ATOM 771 C C . LYS A 1 104 ? -6.965 -1.029 -15.626 1.00 86.00 104 LYS A C 1
ATOM 773 O O . LYS A 1 104 ? -7.513 -2.031 -16.072 1.00 86.00 104 LYS A O 1
ATOM 778 N N . CYS A 1 105 ? -7.399 -0.360 -14.556 1.00 87.75 105 CYS A N 1
ATOM 779 C CA . CYS A 1 105 ? -8.602 -0.729 -13.813 1.00 87.75 105 CYS A CA 1
ATOM 780 C C . CYS A 1 105 ? -9.836 -0.807 -14.722 1.00 87.75 105 CYS A C 1
ATOM 782 O O . CYS A 1 105 ? -10.132 0.106 -15.495 1.00 87.75 105 CYS A O 1
ATOM 784 N N . THR A 1 106 ? -10.588 -1.890 -14.576 1.00 93.38 106 THR A N 1
ATOM 785 C CA . THR A 1 106 ? -11.960 -2.010 -15.058 1.00 93.38 106 THR A CA 1
ATOM 786 C C . THR A 1 106 ? -12.923 -1.248 -14.142 1.00 93.38 106 THR A C 1
ATOM 788 O O . THR 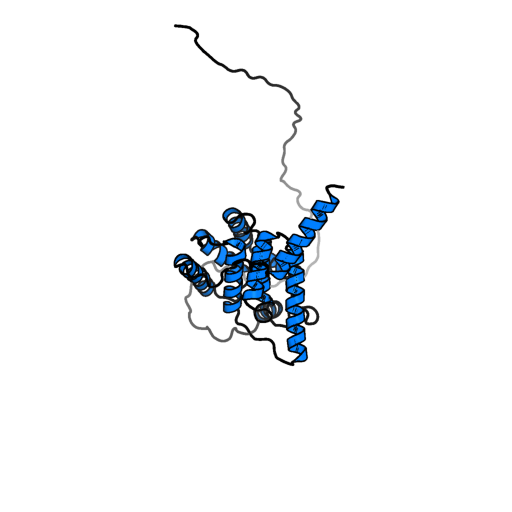A 1 106 ? -12.574 -0.818 -13.041 1.00 93.38 106 THR A O 1
ATOM 791 N N . ILE A 1 107 ? -14.182 -1.122 -14.572 1.00 93.12 107 ILE A N 1
ATOM 792 C CA . ILE A 1 107 ? -15.258 -0.510 -13.773 1.00 93.12 107 ILE A CA 1
ATOM 793 C C . ILE A 1 107 ? -15.457 -1.248 -12.436 1.00 93.12 107 ILE A C 1
ATOM 795 O O . ILE A 1 107 ? -15.779 -0.609 -11.437 1.00 93.12 107 ILE A O 1
ATOM 799 N N . ASN A 1 108 ? -15.244 -2.568 -12.401 1.00 93.75 108 ASN A N 1
ATOM 800 C CA . ASN A 1 108 ? -15.367 -3.364 -11.179 1.00 93.75 108 ASN A CA 1
ATOM 801 C C . ASN A 1 108 ? -14.192 -3.104 -10.230 1.00 93.75 108 ASN A C 1
ATOM 803 O O . ASN A 1 108 ? -14.410 -2.896 -9.041 1.00 93.75 108 ASN A O 1
ATOM 807 N N . ASP A 1 109 ? -12.971 -3.025 -10.763 1.00 92.56 109 ASP A N 1
ATOM 808 C CA . ASP A 1 109 ? -11.773 -2.744 -9.966 1.00 92.56 109 ASP A CA 1
ATOM 809 C C . ASP A 1 109 ? -11.863 -1.353 -9.333 1.00 92.56 109 ASP A C 1
ATOM 811 O O . ASP A 1 109 ? -11.684 -1.199 -8.128 1.00 92.56 109 ASP A O 1
ATOM 815 N N . SER A 1 110 ? -12.230 -0.338 -10.127 1.00 93.44 110 SER A N 1
ATOM 816 C CA . SER A 1 110 ? -12.488 1.012 -9.622 1.00 93.44 110 SER A CA 1
ATOM 817 C C . SER A 1 110 ? -13.608 1.041 -8.584 1.00 93.44 110 SER A C 1
ATOM 819 O O . SER A 1 110 ? -13.497 1.786 -7.615 1.00 93.44 110 SER A O 1
ATOM 821 N N . ARG A 1 111 ? -14.666 0.234 -8.748 1.00 97.06 111 ARG A N 1
ATOM 822 C CA . ARG A 1 111 ? -15.746 0.139 -7.758 1.00 97.06 111 ARG A CA 1
ATOM 823 C C . ARG A 1 111 ? -15.251 -0.434 -6.432 1.00 97.06 111 ARG A C 1
ATOM 825 O O . ARG A 1 111 ? -15.597 0.130 -5.400 1.00 97.06 111 ARG A O 1
ATOM 832 N N . ALA A 1 112 ? -14.406 -1.466 -6.452 1.00 97.69 112 ALA A N 1
ATOM 833 C CA . ALA A 1 112 ? -13.883 -2.082 -5.234 1.00 97.69 112 ALA A CA 1
ATOM 834 C C . ALA A 1 112 ? -13.132 -1.078 -4.338 1.00 97.69 112 ALA A C 1
ATOM 836 O O . ALA A 1 112 ? -13.305 -1.099 -3.123 1.00 97.69 112 ALA A O 1
ATOM 837 N N . PHE A 1 113 ? -12.382 -0.132 -4.919 1.00 97.31 113 PHE A N 1
ATOM 838 C CA . PHE A 1 113 ? -11.750 0.955 -4.155 1.00 97.31 113 PHE A CA 1
ATOM 839 C C . PHE A 1 113 ? -12.762 1.888 -3.459 1.00 97.31 113 PHE A C 1
ATOM 841 O O . PHE A 1 113 ? -12.480 2.382 -2.369 1.00 97.31 113 PHE A O 1
ATOM 848 N N . TYR A 1 114 ? -13.936 2.134 -4.052 1.00 97.25 114 TYR A N 1
ATOM 849 C CA . TYR A 1 114 ? -14.979 2.958 -3.429 1.00 97.25 114 TYR A CA 1
ATOM 850 C C . TYR A 1 114 ? -15.829 2.169 -2.424 1.00 97.25 114 TYR A C 1
ATOM 852 O O . TYR A 1 114 ? -16.072 2.672 -1.335 1.00 97.25 114 TYR A O 1
ATOM 860 N N . GLU A 1 115 ? -16.188 0.916 -2.713 1.00 98.06 115 GLU A N 1
ATOM 861 C CA . GLU A 1 115 ? -16.865 0.026 -1.753 1.00 98.06 115 GLU A CA 1
ATOM 862 C C . GLU A 1 115 ? -15.989 -0.235 -0.510 1.00 98.06 115 GLU A C 1
ATOM 864 O O . GLU A 1 115 ? -16.493 -0.304 0.613 1.00 98.06 115 GLU A O 1
ATOM 869 N N . PHE A 1 116 ? -14.663 -0.296 -0.678 1.00 97.88 116 PHE A N 1
ATOM 870 C CA . PHE A 1 116 ? -13.711 -0.366 0.431 1.00 97.88 116 PHE A CA 1
ATOM 871 C C . PHE A 1 116 ? -13.670 0.930 1.255 1.00 97.88 116 PHE A C 1
ATOM 873 O O . PHE A 1 116 ? -13.703 0.866 2.487 1.00 97.88 116 PHE A O 1
ATOM 880 N N . LYS A 1 117 ? -13.685 2.105 0.607 1.00 97.06 117 LYS A N 1
ATOM 881 C CA . LYS A 1 117 ? -13.844 3.400 1.291 1.00 97.06 117 LYS A CA 1
ATOM 882 C C . LYS A 1 117 ? -15.163 3.477 2.064 1.00 97.06 117 LYS A C 1
ATOM 884 O O . LYS A 1 117 ? -15.163 3.920 3.207 1.00 97.06 117 LYS A O 1
ATOM 889 N N . ASP A 1 118 ? -16.273 3.028 1.487 1.00 97.00 118 ASP A N 1
ATOM 890 C CA . ASP A 1 118 ? -17.585 3.085 2.141 1.00 97.00 118 ASP A CA 1
ATOM 891 C C . ASP A 1 118 ? -17.647 2.173 3.384 1.00 97.00 118 ASP A C 1
ATOM 893 O O . ASP A 1 118 ? -18.296 2.520 4.372 1.00 97.00 118 ASP A O 1
ATOM 897 N N . ARG A 1 119 ? -16.911 1.050 3.386 1.00 95.62 119 ARG A N 1
ATOM 898 C CA . ARG A 1 119 ? -16.749 0.166 4.558 1.00 95.62 119 ARG A CA 1
ATOM 899 C C . ARG A 1 119 ? -15.769 0.690 5.609 1.00 95.62 119 ARG A C 1
ATOM 901 O O . ARG A 1 119 ? -16.024 0.554 6.803 1.00 95.62 119 ARG A O 1
ATOM 908 N N . ARG A 1 120 ? -14.618 1.225 5.187 1.00 94.56 120 ARG A N 1
ATOM 909 C CA . ARG A 1 120 ? -13.483 1.571 6.071 1.00 94.56 120 ARG A CA 1
ATOM 910 C C . ARG A 1 120 ? -13.325 3.072 6.330 1.00 94.56 120 ARG A C 1
ATOM 912 O O . ARG A 1 120 ? -12.415 3.485 7.044 1.00 94.56 120 ARG A O 1
ATOM 919 N N . GLY A 1 121 ? -14.241 3.887 5.815 1.00 93.94 121 GLY A N 1
ATOM 920 C CA . GLY A 1 121 ? -14.261 5.334 5.985 1.00 93.94 121 GLY A CA 1
ATOM 921 C C . GLY A 1 121 ? -13.049 6.015 5.348 1.00 93.94 121 GLY A C 1
ATOM 922 O O . GLY A 1 121 ? -12.478 5.541 4.369 1.00 93.94 121 GLY A O 1
ATOM 923 N N . LYS A 1 122 ? -12.635 7.144 5.931 1.00 92.44 122 LYS A N 1
ATOM 924 C CA . LYS A 1 122 ? -11.499 7.943 5.447 1.00 92.44 122 LYS A CA 1
ATOM 925 C C . LYS A 1 122 ? -10.172 7.155 5.352 1.00 92.44 122 LYS A C 1
ATOM 927 O O . LYS A 1 122 ? -9.520 7.276 4.321 1.00 92.44 122 LYS A O 1
ATOM 932 N N . PRO A 1 123 ? -9.788 6.291 6.315 1.00 91.44 123 PRO A N 1
ATOM 933 C CA . PRO A 1 123 ? -8.622 5.415 6.153 1.00 91.44 123 PRO A CA 1
ATOM 934 C C . PRO A 1 123 ? -8.687 4.475 4.937 1.00 91.44 123 PRO A C 1
ATOM 936 O O . PRO A 1 123 ? -7.648 4.044 4.448 1.00 91.44 123 PRO A O 1
ATOM 939 N N . GLY A 1 124 ? -9.887 4.158 4.438 1.00 93.56 124 GLY A N 1
ATOM 940 C CA . GLY A 1 124 ? -10.113 3.362 3.229 1.00 93.56 124 GLY A CA 1
ATOM 941 C C . GLY A 1 124 ? -10.107 4.154 1.915 1.00 93.56 124 GLY A C 1
ATOM 942 O O . GLY A 1 124 ? -10.465 3.590 0.885 1.00 93.56 124 GLY A O 1
ATOM 943 N N . GLU A 1 125 ? -9.746 5.444 1.916 1.00 95.69 125 GLU A N 1
ATOM 944 C CA . GLU A 1 125 ? -9.667 6.266 0.699 1.00 95.69 125 GLU A CA 1
ATOM 945 C C . GLU A 1 125 ? -8.800 5.597 -0.394 1.00 95.69 125 GLU A C 1
ATOM 947 O O . GLU A 1 125 ? -7.688 5.140 -0.102 1.00 95.69 125 GLU A O 1
ATOM 952 N N . PRO A 1 126 ? -9.221 5.605 -1.679 1.00 96.25 126 PRO A N 1
ATOM 953 C CA . PRO A 1 126 ? -8.466 4.969 -2.763 1.00 96.25 126 PRO A CA 1
ATOM 954 C C . PRO A 1 126 ? -7.011 5.445 -2.864 1.00 96.25 126 PRO A C 1
ATOM 956 O O . PRO A 1 126 ? -6.130 4.673 -3.234 1.00 96.25 126 PRO A O 1
ATOM 959 N N . LEU A 1 127 ? -6.739 6.707 -2.515 1.00 95.38 127 LEU A N 1
ATOM 960 C CA . LEU A 1 127 ? -5.389 7.269 -2.512 1.00 95.38 127 LEU A CA 1
ATOM 961 C C . LEU A 1 127 ? -4.486 6.636 -1.441 1.00 95.38 127 LEU A C 1
ATOM 963 O O . LEU A 1 127 ? -3.325 6.369 -1.737 1.00 95.38 127 LEU A O 1
ATOM 967 N N . TYR A 1 128 ? -5.002 6.339 -0.244 1.00 96.00 128 TYR A N 1
ATOM 968 C CA . TYR A 1 128 ? -4.228 5.701 0.829 1.00 96.00 128 TYR A CA 1
ATOM 969 C C . TYR A 1 128 ? -3.859 4.262 0.441 1.00 96.00 128 TYR A C 1
ATOM 971 O O . TYR A 1 128 ? -2.697 3.862 0.537 1.00 96.00 128 TYR A O 1
ATOM 979 N N . VAL A 1 129 ? -4.836 3.504 -0.076 1.00 96.56 129 VAL A N 1
ATOM 980 C CA . VAL A 1 129 ? -4.632 2.128 -0.563 1.00 96.56 129 VAL A CA 1
ATOM 981 C C . VAL A 1 129 ? -3.614 2.111 -1.706 1.00 96.56 129 VAL A C 1
ATOM 983 O O . VAL A 1 129 ? -2.688 1.299 -1.705 1.00 96.56 129 VAL A O 1
ATOM 986 N N . LEU A 1 130 ? -3.728 3.042 -2.661 1.00 96.25 130 LEU A N 1
ATOM 987 C CA . LEU A 1 130 ? -2.779 3.160 -3.766 1.00 96.25 130 LEU A CA 1
ATOM 988 C C . LEU A 1 130 ? -1.378 3.587 -3.303 1.00 96.25 130 LEU A C 1
ATOM 990 O O . LEU A 1 130 ? -0.413 3.116 -3.902 1.00 96.25 130 LEU A O 1
ATOM 994 N N . LEU A 1 131 ? -1.232 4.415 -2.259 1.00 95.69 131 LEU A N 1
ATOM 995 C CA . LEU A 1 131 ? 0.085 4.758 -1.706 1.00 95.69 131 LEU A CA 1
ATOM 996 C C . LEU A 1 131 ? 0.731 3.534 -1.044 1.00 95.69 131 LEU A C 1
ATOM 998 O O . LEU A 1 131 ? 1.877 3.219 -1.347 1.00 95.69 131 LEU A O 1
ATOM 1002 N N . CYS A 1 132 ? -0.013 2.790 -0.218 1.00 96.25 132 CYS A N 1
ATOM 1003 C CA . CYS A 1 132 ? 0.463 1.540 0.389 1.00 96.25 132 CYS A CA 1
ATOM 1004 C C . CYS A 1 132 ? 0.937 0.536 -0.679 1.00 96.25 132 CYS A C 1
ATOM 1006 O O . CYS A 1 132 ? 2.016 -0.049 -0.570 1.00 96.25 132 CYS A O 1
ATOM 1008 N N . CYS A 1 133 ? 0.162 0.397 -1.757 1.00 95.56 133 CYS A N 1
ATOM 1009 C CA . CYS A 1 133 ? 0.522 -0.389 -2.932 1.00 95.56 133 CYS A CA 1
ATOM 1010 C C . CYS A 1 133 ? 1.776 0.127 -3.657 1.00 95.56 133 CYS A C 1
ATOM 1012 O O . CYS A 1 133 ? 2.623 -0.675 -4.043 1.00 95.56 133 CYS A O 1
ATOM 1014 N N . TRP A 1 134 ? 1.911 1.442 -3.851 1.00 94.56 134 TRP A N 1
ATOM 1015 C CA . TRP A 1 134 ? 3.077 2.056 -4.494 1.00 94.56 134 TRP A CA 1
ATOM 1016 C C . TRP A 1 134 ? 4.352 1.824 -3.679 1.00 94.56 134 TRP A C 1
ATOM 1018 O O . TRP A 1 134 ? 5.329 1.323 -4.227 1.00 94.56 134 TRP A O 1
ATOM 1028 N N . LEU A 1 135 ? 4.316 2.071 -2.367 1.00 92.94 135 LEU A N 1
ATOM 1029 C CA . LEU A 1 135 ? 5.439 1.846 -1.448 1.00 92.94 135 LEU A CA 1
ATOM 1030 C C . LEU A 1 135 ? 5.905 0.389 -1.434 1.00 92.94 135 LEU A C 1
ATOM 1032 O O . LEU A 1 135 ? 7.100 0.118 -1.344 1.00 92.94 135 LEU A O 1
ATOM 1036 N N . ALA A 1 136 ? 4.981 -0.559 -1.568 1.00 91.62 136 ALA A N 1
ATOM 1037 C CA . ALA A 1 136 ? 5.322 -1.967 -1.694 1.00 91.62 136 ALA A CA 1
ATOM 1038 C C . ALA A 1 136 ? 5.792 -2.353 -3.113 1.00 91.62 136 ALA A C 1
ATOM 1040 O O . ALA A 1 136 ? 6.624 -3.244 -3.266 1.00 91.62 136 ALA A O 1
ATOM 1041 N N . ALA A 1 137 ? 5.319 -1.672 -4.159 1.00 88.81 137 ALA A N 1
ATOM 1042 C CA . ALA A 1 137 ? 5.771 -1.890 -5.531 1.00 88.81 137 ALA A CA 1
ATOM 1043 C C . ALA A 1 137 ? 7.195 -1.351 -5.774 1.00 88.81 137 ALA A C 1
ATOM 1045 O O . ALA A 1 137 ? 8.020 -2.074 -6.332 1.00 88.81 137 ALA A O 1
ATOM 1046 N N . THR A 1 138 ? 7.499 -0.120 -5.345 1.00 85.00 138 THR A N 1
ATOM 1047 C CA . THR A 1 138 ? 8.779 0.577 -5.595 1.00 85.00 138 THR A CA 1
ATOM 1048 C C . THR A 1 138 ? 9.736 0.528 -4.403 1.00 85.00 138 THR A C 1
ATOM 1050 O O . THR A 1 138 ? 10.926 0.269 -4.579 1.00 85.00 138 THR A O 1
ATOM 1053 N N . GLY A 1 139 ? 9.226 0.738 -3.188 1.00 82.62 139 GLY A N 1
ATOM 1054 C CA . GLY A 1 139 ? 10.013 0.830 -1.957 1.00 82.62 139 GLY A CA 1
ATOM 1055 C C . GLY A 1 139 ? 10.411 -0.510 -1.345 1.00 82.62 139 GLY A C 1
ATOM 1056 O O . GLY A 1 139 ? 11.372 -0.551 -0.573 1.00 82.62 139 GLY A O 1
ATOM 1057 N N . ALA A 1 140 ? 9.751 -1.617 -1.705 1.00 81.00 140 ALA A N 1
ATOM 1058 C CA . ALA A 1 140 ? 10.145 -2.949 -1.250 1.00 81.00 140 ALA A CA 1
ATOM 1059 C C . ALA A 1 140 ? 11.589 -3.263 -1.666 1.00 81.00 140 ALA A C 1
ATOM 1061 O O . ALA A 1 140 ? 11.927 -3.327 -2.848 1.00 81.00 140 ALA A O 1
ATOM 1062 N N . GLY A 1 141 ? 12.449 -3.465 -0.667 1.00 77.00 141 GLY A N 1
ATOM 1063 C CA . GLY A 1 141 ? 13.876 -3.704 -0.860 1.00 77.00 141 GLY A CA 1
ATOM 1064 C C . GLY A 1 141 ? 14.721 -2.434 -0.914 1.00 77.00 141 GLY A C 1
ATOM 1065 O O . GLY A 1 141 ? 15.923 -2.529 -0.681 1.00 77.00 141 GLY A O 1
ATOM 1066 N N . LEU A 1 142 ? 14.139 -1.251 -1.131 1.00 83.38 142 LEU A N 1
ATOM 1067 C CA . LEU A 1 142 ? 14.819 0.023 -0.879 1.00 83.38 142 LEU A CA 1
ATOM 1068 C C . LEU A 1 142 ? 14.748 0.385 0.607 1.00 83.38 142 LEU A C 1
ATOM 1070 O O . LEU A 1 142 ? 15.800 0.604 1.212 1.00 83.38 142 LEU A O 1
ATOM 1074 N N . LEU A 1 143 ? 13.533 0.381 1.160 1.00 87.19 143 LEU A N 1
ATOM 1075 C CA . LEU A 1 143 ? 13.188 0.676 2.553 1.00 87.19 143 LEU A CA 1
ATOM 1076 C C . LEU A 1 143 ? 13.083 -0.608 3.390 1.00 87.19 143 LEU A C 1
ATOM 1078 O O . LEU A 1 143 ? 12.919 -1.708 2.847 1.00 87.19 143 LEU A O 1
ATOM 1082 N N . LYS A 1 144 ? 13.130 -0.475 4.719 1.00 88.50 144 LYS A N 1
ATOM 1083 C CA . LYS A 1 144 ? 12.747 -1.554 5.642 1.00 88.50 144 LYS A CA 1
ATOM 1084 C C . LYS A 1 144 ? 11.219 -1.674 5.754 1.00 88.50 144 LYS A C 1
ATOM 1086 O O . LYS A 1 144 ? 10.490 -0.736 5.437 1.00 88.50 144 LYS A O 1
ATOM 1091 N N . THR A 1 145 ? 10.725 -2.812 6.253 1.00 88.06 145 THR A N 1
ATOM 1092 C CA . THR A 1 145 ? 9.275 -2.994 6.487 1.00 88.06 145 THR A CA 1
ATOM 1093 C C . THR A 1 145 ? 8.780 -1.993 7.529 1.00 88.06 145 THR A C 1
ATOM 1095 O O . THR A 1 145 ? 7.744 -1.367 7.347 1.00 88.06 145 THR A O 1
ATOM 1098 N N . GLU A 1 146 ? 9.549 -1.803 8.595 1.00 89.12 146 GLU A N 1
ATOM 1099 C CA . GLU A 1 146 ? 9.214 -0.957 9.739 1.00 89.12 146 GLU A CA 1
ATOM 1100 C C . GLU A 1 146 ? 9.070 0.512 9.317 1.00 89.12 146 GLU A C 1
ATOM 1102 O O . GLU A 1 146 ? 8.130 1.177 9.731 1.00 89.12 146 GLU A O 1
ATOM 1107 N N . GLU A 1 147 ? 9.938 0.988 8.418 1.00 90.94 147 GLU A N 1
ATOM 1108 C CA . GLU A 1 147 ? 9.912 2.353 7.867 1.00 90.94 147 GLU A CA 1
ATOM 1109 C C . GLU A 1 147 ? 8.659 2.604 7.010 1.00 90.94 147 GLU A C 1
ATOM 1111 O O . GLU A 1 147 ? 8.051 3.672 7.094 1.00 90.94 147 GLU A O 1
ATOM 1116 N N . ILE A 1 148 ? 8.229 1.605 6.227 1.00 91.25 148 ILE A N 1
ATOM 1117 C CA . ILE A 1 148 ? 6.968 1.659 5.470 1.00 91.25 148 ILE A CA 1
ATOM 1118 C C . ILE A 1 148 ? 5.774 1.681 6.434 1.00 91.25 148 ILE A C 1
ATOM 1120 O O . ILE A 1 148 ? 4.895 2.532 6.298 1.00 91.25 148 ILE A O 1
ATOM 1124 N N . LEU A 1 149 ? 5.745 0.777 7.419 1.00 92.56 149 LEU A N 1
ATOM 1125 C CA . LEU A 1 149 ? 4.614 0.648 8.342 1.00 92.56 149 LEU A CA 1
ATOM 1126 C C . LEU A 1 149 ? 4.488 1.838 9.308 1.00 92.56 149 LEU A C 1
ATOM 1128 O O . LEU A 1 149 ? 3.366 2.264 9.579 1.00 92.56 149 LEU A O 1
ATOM 1132 N N . GLU A 1 150 ? 5.596 2.436 9.756 1.00 91.06 150 GLU A N 1
ATOM 1133 C CA . GLU A 1 150 ? 5.587 3.683 10.535 1.00 91.06 150 GLU A CA 1
ATOM 1134 C C . GLU A 1 150 ? 5.032 4.863 9.721 1.00 91.06 150 GLU A C 1
ATOM 1136 O O . GLU A 1 150 ? 4.213 5.630 10.233 1.00 91.06 150 GLU A O 1
ATOM 1141 N N . GLY A 1 151 ? 5.430 5.007 8.451 1.00 91.31 151 GLY A N 1
ATOM 1142 C CA . GLY A 1 151 ? 4.947 6.099 7.601 1.00 91.31 151 GLY A CA 1
ATOM 1143 C C . GLY A 1 151 ? 3.468 5.969 7.222 1.00 91.31 151 GLY A C 1
ATOM 1144 O O . GLY A 1 151 ? 2.728 6.939 7.350 1.00 91.31 151 GLY A O 1
ATOM 1145 N N . VAL A 1 152 ? 2.971 4.775 6.866 1.00 92.50 152 VAL A N 1
ATOM 1146 C CA . VAL A 1 152 ? 1.527 4.606 6.576 1.00 92.50 152 VAL A CA 1
ATOM 1147 C C . VAL A 1 152 ? 0.652 4.618 7.838 1.00 92.50 152 VAL A C 1
ATOM 1149 O O . VAL A 1 152 ? -0.521 4.988 7.766 1.00 92.50 152 VAL A O 1
ATOM 1152 N N . ALA A 1 153 ? 1.208 4.285 9.012 1.00 91.88 153 ALA A N 1
ATOM 1153 C CA . ALA A 1 153 ? 0.552 4.539 10.296 1.00 91.88 153 ALA A CA 1
ATOM 1154 C C . ALA A 1 153 ? 0.447 6.044 10.589 1.00 91.88 153 ALA A C 1
ATOM 1156 O O . ALA A 1 153 ? -0.579 6.494 11.098 1.00 91.88 153 ALA A O 1
ATOM 1157 N N . ARG A 1 154 ? 1.483 6.823 10.244 1.00 91.44 154 ARG A N 1
ATOM 1158 C CA . ARG A 1 154 ? 1.495 8.285 10.383 1.00 91.44 154 ARG A CA 1
ATOM 1159 C C . ARG A 1 154 ? 0.535 8.960 9.403 1.00 91.44 154 ARG A C 1
ATOM 1161 O O . ARG A 1 154 ? -0.246 9.788 9.857 1.00 91.44 154 ARG A O 1
ATOM 1168 N N . LEU A 1 155 ? 0.498 8.533 8.135 1.00 91.56 155 LEU A N 1
ATOM 1169 C CA . LEU A 1 155 ? -0.457 8.997 7.113 1.00 91.56 155 LEU A CA 1
ATOM 1170 C C . LEU A 1 155 ? -1.909 8.968 7.611 1.00 91.56 155 LEU A C 1
ATOM 1172 O O . LEU A 1 155 ? -2.647 9.935 7.446 1.00 91.56 155 LEU A O 1
ATOM 1176 N N . ARG A 1 156 ? -2.304 7.869 8.269 1.00 88.94 156 ARG A N 1
ATOM 1177 C CA . ARG A 1 156 ? -3.657 7.685 8.820 1.00 88.94 156 ARG A CA 1
ATOM 1178 C C . ARG A 1 156 ? -4.045 8.756 9.850 1.00 88.94 156 ARG A C 1
ATOM 1180 O O . ARG A 1 156 ? -5.230 8.998 10.061 1.00 88.94 156 ARG A O 1
ATOM 1187 N N . ILE A 1 157 ? -3.052 9.360 10.504 1.00 89.12 157 ILE A N 1
ATOM 1188 C CA . ILE A 1 157 ? -3.211 10.365 11.561 1.00 89.12 157 ILE A CA 1
ATOM 1189 C C . ILE A 1 157 ? -3.011 11.784 11.004 1.00 89.12 157 ILE A C 1
ATOM 1191 O O . ILE A 1 157 ? -3.730 12.693 11.412 1.00 89.12 157 ILE A O 1
ATOM 1195 N N . SER A 1 158 ? -2.049 11.983 10.095 1.00 88.25 158 SER A N 1
ATOM 1196 C CA . SER A 1 158 ? -1.720 13.296 9.526 1.00 88.25 158 SER A CA 1
ATOM 1197 C C . SER A 1 158 ? -2.676 13.750 8.426 1.00 88.25 158 SER A C 1
ATOM 1199 O O . SER A 1 158 ? -2.846 14.953 8.268 1.00 88.25 158 SER A O 1
ATOM 1201 N N . ASP A 1 159 ? -3.270 12.817 7.670 1.00 91.00 159 ASP A N 1
ATOM 1202 C CA . ASP A 1 159 ? -4.015 13.070 6.422 1.00 91.00 159 ASP A CA 1
ATOM 1203 C C . ASP A 1 159 ? -3.185 13.710 5.286 1.00 91.00 159 ASP A C 1
ATOM 1205 O O . ASP A 1 159 ? -3.696 13.973 4.198 1.00 91.00 159 ASP A O 1
ATOM 1209 N N . ASP A 1 160 ? -1.887 13.920 5.506 1.00 92.88 160 ASP A N 1
ATOM 1210 C CA . ASP A 1 160 ? -1.000 14.609 4.574 1.00 92.88 160 ASP A CA 1
ATOM 1211 C C . ASP A 1 160 ? -0.270 13.607 3.671 1.00 92.88 160 ASP A C 1
ATOM 1213 O O . ASP A 1 160 ? 0.845 13.153 3.945 1.00 92.88 160 ASP A O 1
ATOM 1217 N N . ILE A 1 161 ? -0.940 13.231 2.581 1.00 92.25 161 ILE A N 1
ATOM 1218 C CA . ILE A 1 161 ? -0.385 12.313 1.582 1.00 92.25 161 ILE A CA 1
ATOM 1219 C C . ILE A 1 161 ? 0.786 12.920 0.798 1.00 92.25 161 ILE A C 1
ATOM 1221 O O . ILE A 1 161 ? 1.636 12.174 0.316 1.00 92.25 161 ILE A O 1
ATOM 1225 N N . GLU A 1 162 ? 0.860 14.249 0.686 1.00 92.94 162 GLU A N 1
ATOM 1226 C CA . GLU A 1 162 ? 1.913 14.940 -0.063 1.00 92.94 162 GLU A CA 1
ATOM 1227 C C . GLU A 1 162 ? 3.216 14.960 0.749 1.00 92.94 162 GLU A C 1
ATOM 1229 O O . GLU A 1 162 ? 4.277 14.606 0.229 1.00 92.94 162 GLU A O 1
ATOM 1234 N N . PHE A 1 163 ? 3.137 15.261 2.049 1.00 93.44 163 PHE A N 1
ATOM 1235 C CA . PHE A 1 163 ? 4.259 15.160 2.984 1.00 93.44 163 PHE A CA 1
ATOM 1236 C C . PHE A 1 163 ? 4.809 13.731 3.087 1.00 93.44 163 PHE A C 1
ATOM 1238 O O . PHE A 1 163 ? 6.029 13.531 3.055 1.00 93.44 163 PHE A O 1
ATOM 1245 N N . GLU A 1 164 ? 3.934 12.725 3.185 1.00 93.50 164 GLU A N 1
ATOM 1246 C CA . GLU A 1 164 ? 4.366 11.326 3.231 1.00 93.50 164 GLU A CA 1
ATOM 1247 C C . GLU A 1 164 ? 4.974 10.877 1.893 1.00 93.50 164 GLU A C 1
ATOM 1249 O O . GLU A 1 164 ? 6.041 10.264 1.908 1.00 93.50 164 GLU A O 1
ATOM 1254 N N . GLU A 1 165 ? 4.394 11.239 0.738 1.00 93.06 165 GLU A N 1
ATOM 1255 C CA . GLU A 1 165 ? 4.995 10.968 -0.580 1.00 93.06 165 GLU A CA 1
ATOM 1256 C C . GLU A 1 165 ? 6.421 11.539 -0.668 1.00 93.06 165 GLU A C 1
ATOM 1258 O O . GLU A 1 165 ? 7.354 10.799 -0.989 1.00 93.06 165 GLU A O 1
ATOM 1263 N N . GLN A 1 166 ? 6.627 12.814 -0.315 1.00 93.25 166 GLN A N 1
ATOM 1264 C CA . GLN A 1 166 ? 7.962 13.428 -0.336 1.00 93.25 166 GLN A CA 1
ATOM 1265 C C . GLN A 1 166 ? 8.932 12.763 0.653 1.00 93.25 166 GLN A C 1
ATOM 1267 O O . GLN A 1 166 ? 10.094 12.522 0.312 1.00 93.25 166 GLN A O 1
ATOM 1272 N N . THR A 1 167 ? 8.461 12.404 1.851 1.00 93.44 167 THR A N 1
ATOM 1273 C CA . THR A 1 167 ? 9.264 11.694 2.862 1.00 93.44 167 THR A CA 1
ATOM 1274 C C . THR A 1 167 ? 9.719 10.326 2.347 1.00 93.44 167 THR A C 1
ATOM 1276 O O . THR A 1 167 ? 10.897 9.972 2.448 1.00 93.44 167 THR A O 1
ATOM 1279 N N . PHE A 1 168 ? 8.817 9.568 1.723 1.00 93.44 168 PHE A N 1
ATOM 1280 C CA . PHE A 1 168 ? 9.129 8.268 1.136 1.00 93.44 168 PHE A CA 1
ATOM 1281 C C . PHE A 1 168 ? 10.040 8.368 -0.098 1.00 93.44 168 PHE A C 1
ATOM 1283 O O . PHE A 1 168 ? 10.969 7.565 -0.217 1.00 93.44 168 PHE A O 1
ATOM 1290 N N . ILE A 1 169 ? 9.854 9.365 -0.975 1.00 91.31 169 ILE A N 1
ATOM 1291 C CA . ILE A 1 169 ? 10.771 9.643 -2.097 1.00 91.31 169 ILE A CA 1
ATOM 1292 C C . ILE A 1 169 ? 12.183 9.940 -1.575 1.00 91.31 169 ILE A C 1
ATOM 1294 O O . ILE A 1 169 ? 13.150 9.364 -2.077 1.00 91.31 169 ILE A O 1
ATOM 1298 N N . ALA A 1 170 ? 12.316 10.782 -0.545 1.00 92.25 170 ALA A N 1
ATOM 1299 C CA . ALA A 1 170 ? 13.609 11.119 0.045 1.00 92.25 170 ALA A CA 1
ATOM 1300 C C . ALA A 1 170 ? 14.330 9.878 0.605 1.00 92.25 170 ALA A C 1
ATOM 1302 O O . ALA A 1 170 ? 15.492 9.642 0.267 1.00 92.25 170 ALA A O 1
ATOM 1303 N N . MET A 1 171 ? 13.637 9.040 1.388 1.00 91.38 171 MET A N 1
ATOM 1304 C CA . MET A 1 171 ? 14.217 7.805 1.937 1.00 91.38 171 MET A CA 1
ATOM 1305 C C . MET A 1 171 ? 14.594 6.794 0.840 1.00 91.38 171 MET A C 1
ATOM 1307 O O . MET A 1 171 ? 15.668 6.191 0.897 1.00 91.38 171 MET A O 1
ATOM 1311 N N . MET A 1 172 ? 13.757 6.626 -0.191 1.00 88.56 172 MET A N 1
ATOM 1312 C CA . MET A 1 172 ? 14.056 5.728 -1.314 1.00 88.56 172 MET A CA 1
ATOM 1313 C C . MET A 1 172 ? 15.254 6.213 -2.137 1.00 88.56 172 MET A C 1
ATOM 1315 O O . MET A 1 172 ? 16.116 5.406 -2.491 1.00 88.56 172 MET A O 1
ATOM 1319 N N . ASN A 1 173 ? 15.366 7.519 -2.388 1.00 89.12 173 ASN A N 1
ATOM 1320 C CA . ASN A 1 173 ? 16.513 8.102 -3.084 1.00 89.12 173 ASN A CA 1
ATOM 1321 C C . ASN A 1 173 ? 17.805 7.961 -2.268 1.00 89.12 173 ASN A C 1
ATOM 1323 O O . ASN A 1 173 ? 18.817 7.516 -2.811 1.00 89.12 173 ASN A O 1
ATOM 1327 N N . GLU A 1 174 ? 17.770 8.215 -0.957 1.00 90.19 174 GLU A N 1
ATOM 1328 C CA . GLU A 1 174 ? 18.925 8.000 -0.077 1.00 90.19 174 GLU A CA 1
ATOM 1329 C C . GLU A 1 174 ? 19.359 6.516 -0.064 1.00 90.19 174 GLU A C 1
ATOM 1331 O O . GLU A 1 174 ? 20.552 6.198 -0.121 1.00 90.19 174 GLU A O 1
ATOM 1336 N N . ALA A 1 175 ? 18.399 5.583 -0.073 1.00 87.69 175 ALA A N 1
ATOM 1337 C CA . ALA A 1 175 ? 18.654 4.146 -0.162 1.00 87.69 175 ALA A CA 1
ATOM 1338 C C . ALA A 1 175 ? 19.205 3.695 -1.533 1.00 87.69 175 ALA A C 1
ATOM 1340 O O . ALA A 1 175 ? 20.000 2.747 -1.588 1.00 87.69 175 ALA A O 1
ATOM 1341 N N . ARG A 1 176 ? 18.825 4.359 -2.639 1.00 84.00 176 ARG A N 1
ATOM 1342 C CA . ARG A 1 176 ? 19.426 4.156 -3.974 1.00 84.00 176 ARG A CA 1
ATOM 1343 C C . ARG A 1 176 ? 20.847 4.719 -4.026 1.00 84.00 176 ARG A C 1
ATOM 1345 O O . ARG A 1 176 ? 21.756 4.011 -4.455 1.00 84.00 176 ARG A O 1
ATOM 1352 N N . GLU A 1 177 ? 21.077 5.928 -3.513 1.00 87.00 177 GLU A N 1
ATOM 1353 C CA . GLU A 1 177 ? 22.412 6.531 -3.423 1.00 87.00 177 GLU A CA 1
ATOM 1354 C C . GLU A 1 177 ? 23.388 5.670 -2.615 1.00 87.00 177 GLU A C 1
ATOM 1356 O O . GLU A 1 177 ? 24.509 5.422 -3.063 1.00 87.00 177 GLU A O 1
ATOM 1361 N N . LYS A 1 178 ? 22.972 5.188 -1.436 1.00 86.75 178 LYS A N 1
ATOM 1362 C CA . LYS A 1 178 ? 23.780 4.294 -0.591 1.00 86.75 178 LYS A CA 1
ATOM 1363 C C . LYS A 1 178 ? 24.193 3.029 -1.355 1.00 86.75 178 LYS A C 1
ATOM 1365 O O . LYS A 1 178 ? 25.358 2.643 -1.298 1.00 86.75 178 LYS A O 1
ATOM 1370 N N . ARG A 1 179 ? 23.287 2.427 -2.138 1.00 82.62 179 ARG A N 1
ATOM 1371 C CA . ARG A 1 179 ? 23.600 1.272 -3.003 1.00 82.62 179 ARG A CA 1
ATOM 1372 C C . ARG A 1 179 ? 24.539 1.620 -4.152 1.00 82.62 179 ARG A C 1
ATOM 1374 O O . ARG A 1 179 ? 25.498 0.886 -4.367 1.00 82.62 179 ARG A O 1
ATOM 1381 N N . ALA A 1 180 ? 24.324 2.742 -4.838 1.00 84.81 180 ALA A N 1
ATOM 1382 C CA . ALA A 1 180 ? 25.192 3.199 -5.923 1.00 84.81 180 ALA A CA 1
ATOM 1383 C C . ALA A 1 180 ? 26.633 3.450 -5.436 1.00 84.81 180 ALA A C 1
ATOM 1385 O O . ALA A 1 180 ? 27.589 2.998 -6.065 1.00 84.81 180 ALA A O 1
ATOM 1386 N N . LYS A 1 181 ? 26.786 4.082 -4.263 1.00 87.50 181 LYS A N 1
ATOM 1387 C CA . LYS A 1 181 ? 28.076 4.306 -3.584 1.00 87.50 181 LYS A CA 1
ATOM 1388 C C . LYS A 1 181 ? 28.782 2.989 -3.222 1.00 87.50 181 LYS A C 1
ATOM 1390 O O . LYS A 1 181 ? 29.999 2.899 -3.355 1.00 87.50 181 LYS A O 1
ATOM 1395 N N . LEU A 1 182 ? 28.026 1.959 -2.828 1.00 86.06 182 LEU A N 1
ATOM 1396 C CA . LEU A 1 182 ? 28.534 0.613 -2.516 1.00 86.06 182 LEU A CA 1
ATOM 1397 C C . LEU A 1 182 ? 28.678 -0.316 -3.741 1.00 86.06 182 LEU A C 1
ATOM 1399 O O . LEU A 1 182 ? 29.252 -1.394 -3.616 1.00 86.06 182 LEU A O 1
ATOM 1403 N N . LYS A 1 183 ? 28.176 0.089 -4.918 1.00 82.69 183 LYS A N 1
ATOM 1404 C CA . LYS A 1 183 ? 28.057 -0.729 -6.144 1.00 82.69 183 LYS A CA 1
ATOM 1405 C C . LYS A 1 183 ? 27.252 -2.029 -5.960 1.00 82.69 183 LYS A C 1
ATOM 1407 O O . LYS A 1 183 ? 27.432 -2.986 -6.712 1.00 82.69 183 LYS A O 1
ATOM 1412 N N . THR A 1 184 ? 26.349 -2.064 -4.982 1.00 75.56 184 THR A N 1
ATOM 1413 C CA . THR A 1 184 ? 25.480 -3.218 -4.717 1.00 75.56 184 THR A CA 1
ATOM 1414 C C . THR A 1 184 ? 24.305 -3.228 -5.692 1.00 75.56 184 THR A C 1
ATOM 1416 O O . THR A 1 184 ? 23.611 -2.220 -5.827 1.00 75.56 184 THR A O 1
ATOM 1419 N N . ALA A 1 185 ? 24.045 -4.369 -6.336 1.00 68.19 185 ALA A N 1
ATOM 1420 C CA . ALA A 1 185 ? 22.865 -4.544 -7.182 1.00 68.19 185 ALA A CA 1
ATOM 1421 C C . ALA A 1 185 ? 21.549 -4.369 -6.382 1.00 68.19 185 ALA A C 1
ATOM 1423 O O . ALA A 1 185 ? 21.520 -4.667 -5.180 1.00 68.19 185 ALA A O 1
ATOM 1424 N N . PRO A 1 186 ? 20.450 -3.912 -7.015 1.00 66.25 186 PRO A N 1
ATOM 1425 C CA . PRO A 1 186 ? 19.126 -3.921 -6.398 1.00 66.25 186 PRO A CA 1
ATOM 1426 C C . PRO A 1 186 ? 18.708 -5.340 -5.966 1.00 66.25 186 PRO A C 1
ATOM 1428 O O . PRO A 1 186 ? 18.998 -6.305 -6.677 1.00 66.25 186 PRO A O 1
ATOM 1431 N N . PRO A 1 187 ? 18.029 -5.504 -4.817 1.00 69.94 187 PRO A N 1
ATOM 1432 C CA . PRO A 1 187 ? 17.510 -6.802 -4.407 1.00 69.94 187 PRO A CA 1
ATOM 1433 C C . PRO A 1 187 ? 16.293 -7.180 -5.264 1.00 69.94 187 PRO A C 1
ATOM 1435 O O . PRO A 1 187 ? 15.243 -6.545 -5.182 1.00 69.94 187 PRO A O 1
ATOM 1438 N N . THR A 1 188 ? 16.407 -8.244 -6.060 1.00 77.06 188 THR A N 1
ATOM 1439 C CA . THR A 1 188 ? 15.299 -8.762 -6.877 1.00 77.06 188 THR A CA 1
ATOM 1440 C C . THR A 1 188 ? 14.228 -9.417 -5.997 1.00 77.06 188 THR A C 1
ATOM 1442 O O . THR A 1 188 ? 14.248 -10.623 -5.762 1.00 77.06 188 THR A O 1
ATOM 1445 N N . ILE A 1 189 ? 13.293 -8.614 -5.482 1.00 81.81 189 ILE A N 1
ATOM 1446 C CA . ILE A 1 189 ? 12.186 -9.087 -4.636 1.00 81.81 189 ILE A CA 1
ATOM 1447 C C . ILE A 1 189 ? 11.012 -9.584 -5.508 1.00 81.81 189 ILE A C 1
ATOM 1449 O O . ILE A 1 189 ? 10.522 -8.789 -6.325 1.00 81.81 189 ILE A O 1
ATOM 1453 N N . PRO A 1 190 ? 10.546 -10.846 -5.327 1.00 85.81 190 PRO A N 1
ATOM 1454 C CA . PRO A 1 190 ? 9.380 -11.413 -6.016 1.00 85.81 190 PRO A CA 1
ATOM 1455 C C . PRO A 1 190 ? 8.103 -10.597 -5.810 1.00 85.81 190 PRO A C 1
ATOM 1457 O O . PRO A 1 190 ? 7.963 -9.884 -4.815 1.00 85.81 190 PRO A O 1
ATOM 1460 N N . MET A 1 191 ? 7.151 -10.700 -6.737 1.00 86.44 191 MET A N 1
ATOM 1461 C CA . MET A 1 191 ? 5.958 -9.846 -6.710 1.00 86.44 191 MET A CA 1
ATOM 1462 C C . MET A 1 191 ? 4.994 -10.215 -5.586 1.00 86.44 191 MET A C 1
ATOM 1464 O O . MET A 1 191 ? 4.320 -9.354 -5.036 1.00 86.44 191 MET A O 1
ATOM 1468 N N . GLU A 1 192 ? 4.993 -11.482 -5.206 1.00 88.75 192 GLU A N 1
ATOM 1469 C CA . GLU A 1 192 ? 4.225 -12.069 -4.117 1.00 88.75 192 GLU A CA 1
ATOM 1470 C C . GLU A 1 192 ? 4.600 -11.381 -2.795 1.00 88.75 192 GLU A C 1
ATOM 1472 O O . GLU A 1 192 ? 3.738 -10.843 -2.108 1.00 88.75 192 GLU A O 1
ATOM 1477 N N . ILE A 1 193 ? 5.904 -11.232 -2.526 1.00 89.62 193 ILE A N 1
ATOM 1478 C CA . ILE A 1 193 ? 6.430 -10.497 -1.363 1.00 89.62 193 ILE A CA 1
ATOM 1479 C C . ILE A 1 193 ? 6.054 -9.005 -1.415 1.00 89.62 193 ILE A C 1
ATOM 1481 O O . ILE A 1 193 ? 5.814 -8.385 -0.379 1.00 89.62 193 ILE A O 1
ATOM 1485 N N . ARG A 1 194 ? 5.959 -8.402 -2.611 1.00 91.75 194 ARG A N 1
ATOM 1486 C CA . ARG A 1 194 ? 5.467 -7.017 -2.758 1.00 91.75 194 ARG A CA 1
ATOM 1487 C C . ARG A 1 194 ? 3.965 -6.920 -2.462 1.00 91.75 194 ARG A C 1
ATOM 1489 O O . ARG A 1 194 ? 3.548 -5.963 -1.820 1.00 91.75 194 ARG A O 1
ATOM 1496 N N . VAL A 1 195 ? 3.159 -7.920 -2.826 1.00 93.81 195 VAL A N 1
ATOM 1497 C CA . VAL A 1 195 ? 1.736 -7.986 -2.443 1.00 93.81 195 VAL A CA 1
ATOM 1498 C C . VAL A 1 195 ? 1.571 -8.200 -0.934 1.00 93.81 195 VAL A C 1
ATOM 1500 O O . VAL A 1 195 ? 0.753 -7.515 -0.325 1.00 93.81 195 VAL A O 1
ATOM 1503 N N . GLU A 1 196 ? 2.380 -9.057 -0.302 1.00 93.31 196 GLU A N 1
ATOM 1504 C CA . GLU A 1 196 ? 2.402 -9.205 1.164 1.00 93.31 196 GLU A CA 1
ATOM 1505 C C . GLU A 1 196 ? 2.707 -7.870 1.860 1.00 93.31 196 GLU A C 1
ATOM 1507 O O . GLU A 1 196 ? 1.988 -7.476 2.777 1.00 93.31 196 GLU A O 1
ATOM 1512 N N . LYS A 1 197 ? 3.716 -7.120 1.391 1.00 92.88 197 LYS A N 1
ATOM 1513 C CA . LYS A 1 197 ? 4.047 -5.797 1.950 1.00 92.88 197 LYS A CA 1
ATOM 1514 C C . LYS A 1 197 ? 2.970 -4.742 1.683 1.00 92.88 197 LYS A C 1
ATOM 1516 O O . LYS A 1 197 ? 2.736 -3.901 2.549 1.00 92.88 197 LYS A O 1
ATOM 1521 N N . ALA A 1 198 ? 2.284 -4.799 0.539 1.00 95.31 198 ALA A N 1
ATOM 1522 C CA . ALA A 1 198 ? 1.131 -3.940 0.270 1.00 95.31 198 ALA A CA 1
ATOM 1523 C C . ALA A 1 198 ? -0.005 -4.235 1.258 1.00 95.31 198 ALA A C 1
ATOM 1525 O O . ALA A 1 198 ? -0.587 -3.313 1.822 1.00 95.31 198 ALA A O 1
ATOM 1526 N N . LEU A 1 199 ? -0.280 -5.515 1.514 1.00 95.75 199 LEU A N 1
ATOM 1527 C CA . LEU A 1 199 ? -1.319 -5.973 2.433 1.00 95.75 199 LEU A CA 1
ATOM 1528 C C . LEU A 1 199 ? -0.987 -5.658 3.905 1.00 95.75 199 LEU A C 1
ATOM 1530 O O . LEU A 1 199 ? -1.876 -5.237 4.644 1.00 95.75 199 LEU A O 1
ATOM 1534 N N . ASP A 1 200 ? 0.280 -5.778 4.319 1.00 94.50 200 ASP A N 1
ATOM 1535 C CA . ASP A 1 200 ? 0.767 -5.300 5.623 1.00 94.50 200 ASP A CA 1
ATOM 1536 C C . ASP A 1 200 ? 0.494 -3.794 5.798 1.00 94.50 200 ASP A C 1
ATOM 1538 O O . ASP A 1 200 ? -0.070 -3.370 6.811 1.00 94.50 200 ASP A O 1
ATOM 1542 N N . ALA A 1 201 ? 0.865 -2.989 4.797 1.00 95.00 201 ALA A N 1
ATOM 1543 C CA . ALA A 1 201 ? 0.702 -1.538 4.816 1.00 95.00 201 ALA A CA 1
ATOM 1544 C C . ALA A 1 201 ? -0.777 -1.118 4.804 1.00 95.00 201 ALA A C 1
ATOM 1546 O O . ALA A 1 201 ? -1.183 -0.293 5.622 1.00 95.00 201 ALA A O 1
ATOM 1547 N N . ILE A 1 202 ? -1.603 -1.738 3.954 1.00 96.31 202 ILE A N 1
ATOM 1548 C CA . ILE A 1 202 ? -3.057 -1.521 3.907 1.00 96.31 202 ILE A CA 1
ATOM 1549 C C . ILE A 1 202 ? -3.710 -1.915 5.238 1.00 96.31 202 ILE A C 1
ATOM 1551 O O . ILE A 1 202 ? -4.588 -1.202 5.714 1.00 96.31 202 ILE A O 1
ATOM 1555 N N . TYR A 1 203 ? -3.276 -2.994 5.896 1.00 95.38 203 TYR A N 1
ATOM 1556 C CA . TYR A 1 203 ? -3.801 -3.349 7.217 1.00 95.38 203 TYR A CA 1
ATOM 1557 C C . TYR A 1 203 ? -3.511 -2.253 8.263 1.00 95.38 203 TYR A C 1
ATOM 1559 O O . TYR A 1 203 ? -4.424 -1.766 8.934 1.00 95.38 203 TYR A O 1
ATOM 1567 N N . VAL A 1 204 ? -2.258 -1.797 8.354 1.00 93.56 204 VAL A N 1
ATOM 1568 C CA . VAL A 1 204 ? -1.841 -0.746 9.302 1.00 93.56 204 VAL A CA 1
ATOM 1569 C C . VAL A 1 204 ? -2.497 0.612 8.998 1.00 93.56 204 VAL A C 1
ATOM 1571 O O . VAL A 1 204 ? -2.862 1.345 9.926 1.00 93.56 204 VAL A O 1
ATOM 1574 N N . CYS A 1 205 ? -2.680 0.942 7.718 1.00 93.94 205 CYS A N 1
ATOM 1575 C CA . CYS A 1 205 ? -3.255 2.211 7.277 1.00 93.94 205 CYS A CA 1
ATOM 1576 C C . CYS A 1 205 ? -4.793 2.229 7.318 1.00 93.94 205 CYS A C 1
ATOM 1578 O O . CYS A 1 205 ? -5.365 3.238 7.708 1.00 93.94 205 CYS A O 1
ATOM 1580 N N . CYS A 1 206 ? -5.477 1.134 6.973 1.00 94.62 206 CYS A N 1
ATOM 1581 C CA . CYS A 1 206 ? -6.929 1.131 6.738 1.00 94.62 206 CYS A CA 1
ATOM 1582 C C . CYS A 1 206 ? -7.753 0.386 7.810 1.00 94.62 206 CYS A C 1
ATOM 1584 O O . CYS A 1 206 ? -8.948 0.647 7.937 1.00 94.62 206 CYS A O 1
ATOM 1586 N N . PHE A 1 207 ? -7.156 -0.537 8.578 1.00 92.25 207 PHE A N 1
ATOM 1587 C CA . PHE A 1 207 ? -7.879 -1.384 9.549 1.00 92.25 207 PHE A CA 1
ATOM 1588 C C . PHE A 1 207 ? -7.555 -1.062 11.017 1.00 92.25 207 PHE A C 1
ATOM 1590 O O . PHE A 1 207 ? -8.338 -1.405 11.904 1.00 92.25 207 PHE A O 1
ATOM 1597 N N . GLU A 1 208 ? -6.431 -0.395 11.290 1.00 81.50 208 GLU A N 1
ATOM 1598 C CA . GLU A 1 208 ? -5.875 -0.102 12.624 1.00 81.50 208 GLU A CA 1
ATOM 1599 C C . GLU A 1 208 ? -5.568 -1.347 13.482 1.00 81.50 208 GLU A C 1
ATOM 1601 O O . GLU A 1 208 ? -4.412 -1.733 13.654 1.00 81.50 208 GLU A O 1
ATOM 1606 N N . LYS A 1 209 ? -6.613 -1.929 14.080 1.00 82.38 209 LYS A N 1
ATOM 1607 C CA . LYS A 1 209 ? -6.617 -3.115 14.955 1.00 82.38 209 LYS A CA 1
ATOM 1608 C C . LYS A 1 209 ? -7.891 -3.961 14.771 1.00 82.38 209 LYS A C 1
ATOM 1610 O O . LYS A 1 209 ? -8.099 -4.908 15.527 1.00 82.38 209 LYS A O 1
ATOM 1615 N N . ASN A 1 210 ? -8.748 -3.595 13.813 1.00 89.56 210 ASN A N 1
ATOM 1616 C CA . ASN A 1 210 ? -9.995 -4.286 13.493 1.00 89.56 210 ASN A CA 1
ATOM 1617 C C . ASN A 1 210 ? -9.720 -5.549 12.666 1.00 89.56 210 ASN A C 1
ATOM 1619 O O . ASN A 1 210 ? -8.699 -5.645 11.988 1.00 89.56 210 ASN A O 1
ATOM 1623 N N . LEU A 1 211 ? -10.653 -6.501 12.682 1.00 93.50 211 LEU A N 1
ATOM 1624 C CA . LEU A 1 211 ? -10.568 -7.693 11.838 1.00 93.50 211 LEU A CA 1
ATOM 1625 C C . LEU A 1 211 ? -10.776 -7.347 10.354 1.00 93.50 211 LEU A C 1
ATOM 1627 O O . LEU A 1 211 ? -11.427 -6.351 10.019 1.00 93.50 211 LEU A O 1
ATOM 1631 N N . ILE A 1 212 ? -10.240 -8.201 9.480 1.00 94.94 212 ILE A N 1
ATOM 1632 C CA . ILE A 1 212 ? -10.622 -8.271 8.066 1.00 94.94 212 ILE A CA 1
ATOM 1633 C C . ILE A 1 212 ? -11.884 -9.143 7.996 1.00 94.94 212 ILE A C 1
ATOM 1635 O O . ILE A 1 212 ? -11.878 -10.254 8.524 1.00 94.94 212 ILE A O 1
ATOM 1639 N N . GLU A 1 213 ? -12.968 -8.631 7.412 1.00 95.25 213 GLU A N 1
ATOM 1640 C CA . GLU A 1 213 ? -14.215 -9.383 7.206 1.00 95.25 213 GLU A CA 1
ATOM 1641 C C . GLU A 1 213 ? -14.252 -9.956 5.777 1.00 95.25 213 GLU A C 1
ATOM 1643 O O . GLU A 1 213 ? -13.476 -9.532 4.920 1.00 95.25 213 GLU A O 1
ATOM 1648 N N . GLU A 1 214 ? -15.151 -10.902 5.486 1.00 95.56 214 GLU A N 1
ATOM 1649 C CA . GLU A 1 214 ? -15.182 -11.592 4.182 1.00 95.56 214 GLU A CA 1
ATOM 1650 C C . GLU A 1 214 ? -15.396 -10.619 3.004 1.00 95.56 214 GLU A C 1
ATOM 1652 O O . GLU A 1 214 ? -14.782 -10.755 1.944 1.00 95.56 214 GLU A O 1
ATOM 1657 N N . GLU A 1 215 ? -16.210 -9.579 3.194 1.00 96.38 215 GLU A N 1
ATOM 1658 C CA . GLU A 1 215 ? -16.373 -8.487 2.233 1.00 96.38 215 GLU A CA 1
ATOM 1659 C C . GLU A 1 215 ? -15.065 -7.720 1.991 1.00 96.38 215 GLU A C 1
ATOM 1661 O O . GLU A 1 215 ? -14.768 -7.384 0.846 1.00 96.38 215 GLU A O 1
ATOM 1666 N N . ASP A 1 216 ? -14.250 -7.476 3.024 1.00 96.88 216 ASP A N 1
ATOM 1667 C CA . ASP A 1 216 ? -12.944 -6.837 2.836 1.00 96.88 216 ASP A CA 1
ATOM 1668 C C . ASP A 1 216 ? -11.953 -7.779 2.150 1.00 96.88 216 ASP A C 1
ATOM 1670 O O . ASP A 1 216 ? -11.189 -7.308 1.316 1.00 96.88 216 ASP A O 1
ATOM 1674 N N . GLU A 1 217 ? -11.970 -9.089 2.435 1.00 97.06 217 GLU A N 1
ATOM 1675 C CA . GLU A 1 217 ? -11.124 -10.057 1.717 1.00 97.06 217 GLU A CA 1
ATOM 1676 C C . GLU A 1 217 ? -11.405 -10.006 0.205 1.00 97.06 217 GLU A C 1
ATOM 1678 O O . GLU A 1 217 ? -10.482 -9.864 -0.601 1.00 97.06 217 GLU A O 1
ATOM 1683 N N . ARG A 1 218 ? -12.687 -10.029 -0.190 1.00 97.62 218 ARG A N 1
ATOM 1684 C CA . ARG A 1 218 ? -13.119 -9.934 -1.599 1.00 97.62 218 ARG A CA 1
ATOM 1685 C C . ARG A 1 218 ? -12.686 -8.612 -2.255 1.00 97.62 218 ARG A C 1
ATOM 1687 O O . ARG A 1 218 ? -12.224 -8.608 -3.401 1.00 97.62 218 ARG A O 1
ATOM 1694 N N . LEU A 1 219 ? -12.808 -7.492 -1.538 1.00 97.94 219 LEU A N 1
ATOM 1695 C CA . LEU A 1 219 ? -12.405 -6.169 -2.029 1.00 97.94 219 LEU A CA 1
ATOM 1696 C C . LEU A 1 219 ? -10.879 -6.045 -2.144 1.00 97.94 219 LEU A C 1
ATOM 1698 O O . LEU A 1 219 ? -10.385 -5.585 -3.172 1.00 97.94 219 LEU A O 1
ATOM 1702 N N . LEU A 1 220 ? -10.127 -6.513 -1.144 1.00 97.88 220 LEU A N 1
ATOM 1703 C CA . LEU A 1 220 ? -8.661 -6.537 -1.140 1.00 97.88 220 LEU A CA 1
ATOM 1704 C C . LEU A 1 220 ? -8.109 -7.364 -2.304 1.00 97.88 220 LEU A C 1
ATOM 1706 O O . LEU A 1 220 ? -7.248 -6.867 -3.025 1.00 97.88 220 LEU A O 1
ATOM 1710 N N . VAL A 1 221 ? -8.632 -8.575 -2.540 1.00 97.75 221 VAL A N 1
ATOM 1711 C CA . VAL A 1 221 ? -8.251 -9.406 -3.700 1.00 97.75 221 VAL A CA 1
ATOM 1712 C C . VAL A 1 221 ? -8.495 -8.659 -5.013 1.00 97.75 221 VAL A C 1
ATOM 1714 O O . VAL A 1 221 ? -7.628 -8.661 -5.886 1.00 97.75 221 VAL A O 1
ATOM 1717 N N . THR A 1 222 ? -9.633 -7.973 -5.150 1.00 96.94 222 THR A N 1
ATOM 1718 C CA . THR A 1 222 ? -9.976 -7.219 -6.369 1.00 96.94 222 THR A CA 1
ATOM 1719 C C . THR A 1 222 ? -9.032 -6.027 -6.585 1.00 96.94 222 THR A C 1
ATOM 1721 O O . THR A 1 222 ? -8.423 -5.898 -7.649 1.00 96.94 222 THR A O 1
ATOM 1724 N N . MET A 1 223 ? -8.838 -5.187 -5.561 1.00 96.81 223 MET A N 1
ATOM 1725 C CA . MET A 1 223 ? -7.947 -4.019 -5.620 1.00 96.81 223 MET A CA 1
ATOM 1726 C C . MET A 1 223 ? -6.490 -4.419 -5.893 1.00 96.81 223 MET A C 1
ATOM 1728 O O . MET A 1 223 ? -5.837 -3.839 -6.763 1.00 96.81 223 MET A O 1
ATOM 1732 N N . LEU A 1 224 ? -5.978 -5.429 -5.182 1.00 96.00 224 LEU A N 1
ATOM 1733 C CA . LEU A 1 224 ? -4.608 -5.911 -5.352 1.00 96.00 224 LEU A CA 1
ATOM 1734 C C . LEU A 1 224 ? -4.414 -6.592 -6.718 1.00 96.00 224 LEU A C 1
ATOM 1736 O O . LEU A 1 224 ? -3.350 -6.424 -7.309 1.00 96.00 224 LEU A O 1
ATOM 1740 N N . SER A 1 225 ? -5.430 -7.263 -7.278 1.00 94.38 225 SER A N 1
ATOM 1741 C CA . SER A 1 225 ? -5.347 -7.884 -8.614 1.00 94.38 225 SER A CA 1
ATOM 1742 C C . SER A 1 225 ? -5.198 -6.837 -9.719 1.00 94.38 225 SER A C 1
ATOM 1744 O O . SER A 1 225 ? -4.416 -7.021 -10.653 1.00 94.38 225 SER A O 1
ATOM 1746 N N . ALA A 1 226 ? -5.902 -5.708 -9.597 1.00 92.25 226 ALA A N 1
ATOM 1747 C CA . ALA A 1 226 ? -5.808 -4.598 -10.542 1.00 92.25 226 ALA A CA 1
ATOM 1748 C C . ALA A 1 226 ? -4.446 -3.876 -10.487 1.00 92.25 226 ALA A C 1
ATOM 1750 O O . ALA A 1 226 ? -3.940 -3.410 -11.513 1.00 92.25 226 ALA A O 1
ATOM 1751 N N . VAL A 1 227 ? -3.834 -3.805 -9.299 1.00 93.19 227 VAL A N 1
ATOM 1752 C CA . VAL A 1 227 ? -2.515 -3.188 -9.079 1.00 93.19 227 VAL A CA 1
ATOM 1753 C C . VAL A 1 227 ? -1.363 -4.120 -9.473 1.00 93.19 227 VAL A C 1
ATOM 1755 O O . VAL A 1 227 ? -0.432 -3.684 -10.154 1.00 93.19 227 VAL A O 1
ATOM 1758 N N . PHE A 1 228 ? -1.431 -5.397 -9.087 1.00 92.38 228 PHE A N 1
ATOM 1759 C CA . PHE A 1 228 ? -0.369 -6.399 -9.234 1.00 92.38 228 PHE A CA 1
ATOM 1760 C C . PHE A 1 228 ? -0.759 -7.553 -10.193 1.00 92.38 228 PHE A C 1
ATOM 1762 O O . PHE A 1 228 ? -0.651 -8.723 -9.820 1.00 92.38 228 PHE A O 1
ATOM 1769 N N . PRO A 1 229 ? -1.152 -7.280 -11.459 1.00 88.44 229 PRO A N 1
ATOM 1770 C CA . PRO A 1 229 ? -1.749 -8.262 -12.381 1.00 88.44 229 PRO A CA 1
ATOM 1771 C C . PRO A 1 229 ? -0.780 -9.337 -12.916 1.00 88.44 229 PRO A C 1
ATOM 1773 O O . PRO A 1 229 ? -1.095 -10.031 -13.881 1.00 88.44 229 PRO A O 1
ATOM 1776 N N . SER A 1 230 ? 0.426 -9.446 -12.354 1.00 87.88 230 SER A N 1
ATOM 1777 C CA . SER A 1 230 ? 1.363 -10.549 -12.600 1.00 87.88 230 SER A CA 1
ATOM 1778 C C . SER A 1 230 ? 1.293 -11.648 -11.536 1.00 87.88 230 SER A C 1
ATOM 1780 O O . SER A 1 230 ? 1.778 -12.747 -11.792 1.00 87.88 230 SER A O 1
ATOM 1782 N N . VAL A 1 231 ? 0.701 -11.373 -10.368 1.00 89.75 231 VAL A N 1
ATOM 1783 C CA . VAL A 1 231 ? 0.415 -12.386 -9.343 1.00 89.75 231 VAL A CA 1
ATOM 1784 C C . VAL A 1 231 ? -0.882 -13.105 -9.713 1.00 89.75 231 VAL A C 1
ATOM 1786 O O . VAL A 1 231 ? -1.831 -12.493 -10.202 1.00 89.75 231 VAL A O 1
ATOM 1789 N N . GLN A 1 232 ? -0.927 -14.422 -9.515 1.00 91.19 232 GLN A N 1
ATOM 1790 C CA . GLN A 1 232 ? -2.104 -15.224 -9.854 1.00 91.19 232 GLN A CA 1
ATOM 1791 C C . GLN A 1 232 ? -3.246 -14.965 -8.862 1.00 91.19 232 GLN A C 1
ATOM 1793 O O . GLN A 1 232 ? -3.011 -14.878 -7.660 1.00 91.19 232 GLN A O 1
ATOM 1798 N N . GLN A 1 233 ? -4.491 -14.922 -9.345 1.00 91.81 233 GLN A N 1
ATOM 1799 C CA . GLN A 1 233 ? -5.664 -14.658 -8.498 1.00 91.81 233 GLN A CA 1
ATOM 1800 C C . GLN A 1 233 ? -5.751 -15.623 -7.298 1.00 91.81 233 GLN A C 1
ATOM 1802 O O . GLN A 1 233 ? -5.943 -15.175 -6.175 1.00 91.81 233 GLN A O 1
ATOM 1807 N N . GLN A 1 234 ? -5.506 -16.923 -7.507 1.00 94.06 234 GLN A N 1
ATOM 1808 C CA . GLN A 1 234 ? -5.503 -17.935 -6.436 1.00 94.06 234 GLN A CA 1
ATOM 1809 C C . GLN A 1 234 ? -4.411 -17.696 -5.376 1.00 94.06 234 GLN A C 1
ATOM 1811 O O . GLN A 1 234 ? -4.624 -17.953 -4.192 1.00 94.06 234 GLN A O 1
ATOM 1816 N N . GLU A 1 235 ? -3.247 -17.186 -5.788 1.00 94.75 235 GLU A N 1
ATOM 1817 C CA . GLU A 1 235 ? -2.151 -16.823 -4.879 1.00 94.75 235 GLU A CA 1
ATOM 1818 C C . GLU A 1 235 ? -2.563 -15.629 -4.009 1.00 94.75 235 GLU A C 1
ATOM 1820 O O . GLU A 1 235 ? -2.328 -15.606 -2.803 1.00 94.75 235 GLU A O 1
ATOM 1825 N N . MET A 1 236 ? -3.249 -14.659 -4.615 1.00 95.12 236 MET A N 1
ATOM 1826 C CA . MET A 1 236 ? -3.733 -13.458 -3.945 1.00 95.12 236 MET A CA 1
ATOM 1827 C C . MET A 1 236 ? -4.892 -13.739 -2.984 1.00 95.12 236 MET A C 1
ATOM 1829 O O . MET A 1 236 ? -4.877 -13.253 -1.855 1.00 95.12 236 MET A O 1
ATOM 1833 N N . GLU A 1 237 ? -5.843 -14.583 -3.390 1.00 97.06 237 GLU A N 1
ATOM 1834 C CA . GLU A 1 237 ? -6.895 -15.127 -2.524 1.00 97.06 237 GLU A CA 1
ATOM 1835 C C . GLU A 1 237 ? -6.292 -15.863 -1.318 1.00 97.06 237 GLU A C 1
ATOM 1837 O O . GLU A 1 237 ? -6.754 -15.663 -0.193 1.00 97.06 237 GLU A O 1
ATOM 1842 N N . ARG A 1 238 ? -5.215 -16.646 -1.511 1.00 97.56 238 ARG A N 1
ATOM 1843 C CA . ARG A 1 238 ? -4.493 -17.276 -0.394 1.00 97.56 238 ARG A CA 1
ATOM 1844 C C . ARG A 1 238 ? -3.862 -16.234 0.528 1.00 97.56 238 ARG A C 1
ATOM 1846 O O . ARG A 1 238 ? -4.100 -16.301 1.729 1.00 97.56 238 ARG A O 1
ATOM 1853 N N . MET A 1 239 ? -3.084 -15.285 0.000 1.00 96.56 239 MET A N 1
ATOM 1854 C CA . MET A 1 239 ? -2.365 -14.289 0.813 1.00 96.56 239 MET A CA 1
ATOM 1855 C C . MET A 1 239 ? -3.311 -13.415 1.647 1.00 96.56 239 MET A C 1
ATOM 1857 O O . MET A 1 239 ? -3.080 -13.228 2.843 1.00 96.56 239 MET A O 1
ATOM 1861 N N . VAL A 1 240 ? -4.398 -12.918 1.044 1.00 97.19 240 VAL A N 1
ATOM 1862 C CA . VAL A 1 240 ? -5.395 -12.089 1.741 1.00 97.19 240 VAL A CA 1
ATOM 1863 C C . VAL A 1 240 ? -6.064 -12.877 2.869 1.00 97.19 240 VAL A C 1
ATOM 1865 O O . VAL A 1 240 ? -6.081 -12.415 4.012 1.00 97.19 240 VAL A O 1
ATOM 1868 N N . LYS A 1 241 ? -6.518 -14.101 2.582 1.00 96.62 241 LYS A N 1
ATOM 1869 C CA . LYS A 1 241 ? -7.167 -14.973 3.567 1.00 96.62 241 LYS A CA 1
ATOM 1870 C C . LYS A 1 241 ? -6.226 -15.433 4.680 1.0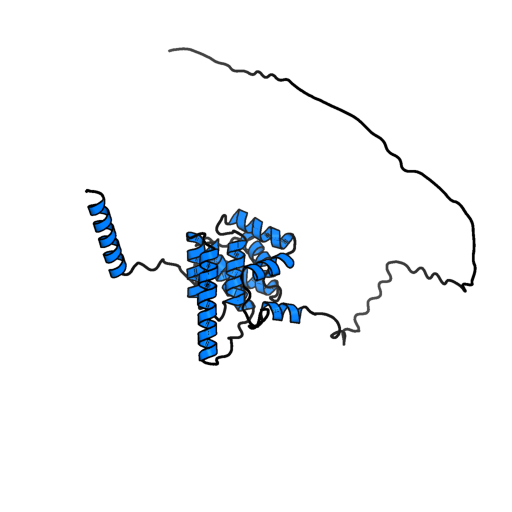0 96.62 241 LYS A C 1
ATOM 1872 O O . LYS A 1 241 ? -6.606 -15.482 5.847 1.00 96.62 241 LYS A O 1
ATOM 1877 N N . GLU A 1 242 ? -4.976 -15.747 4.353 1.00 95.69 242 GLU A N 1
ATOM 1878 C CA . GLU A 1 242 ? -3.958 -16.115 5.339 1.00 95.69 242 GLU A CA 1
ATOM 1879 C C . GLU A 1 242 ? -3.673 -14.952 6.302 1.00 95.69 242 GLU A C 1
ATOM 1881 O O . GLU A 1 242 ? -3.545 -15.166 7.511 1.00 95.69 242 GLU A O 1
ATOM 1886 N N . LYS A 1 243 ? -3.647 -13.709 5.799 1.00 94.06 243 LYS A N 1
ATOM 1887 C CA . LYS A 1 243 ? -3.534 -12.512 6.641 1.00 94.06 243 LYS A CA 1
ATOM 1888 C C . LYS A 1 243 ? -4.774 -12.315 7.518 1.00 94.06 243 LYS A C 1
ATOM 1890 O O . LYS A 1 243 ? -4.614 -12.058 8.711 1.00 94.06 243 LYS A O 1
ATOM 1895 N N . GLY A 1 244 ? -5.980 -12.505 6.974 1.00 93.25 244 GLY A N 1
ATOM 1896 C CA . GLY A 1 244 ? -7.236 -12.497 7.734 1.00 93.25 244 GLY A CA 1
ATOM 1897 C C . GLY A 1 244 ? -7.210 -13.481 8.910 1.00 93.25 244 GLY A C 1
ATOM 1898 O O . GLY A 1 244 ? -7.451 -13.090 10.054 1.00 93.25 244 GLY A O 1
ATOM 1899 N N . VAL A 1 245 ? -6.793 -14.730 8.665 1.00 94.69 245 VAL A N 1
ATOM 1900 C CA . VAL A 1 245 ? -6.626 -15.758 9.710 1.00 94.69 245 VAL A CA 1
ATOM 1901 C C . VAL A 1 245 ? -5.560 -15.373 10.744 1.00 94.69 245 VAL A C 1
ATOM 1903 O O . VAL A 1 245 ? -5.809 -15.521 11.941 1.00 94.69 245 VAL A O 1
ATOM 1906 N N . LYS A 1 246 ? -4.397 -14.844 10.330 1.00 91.94 246 LYS A N 1
ATOM 1907 C CA . LYS A 1 246 ? -3.348 -14.363 11.256 1.00 91.94 246 LYS A CA 1
ATOM 1908 C C . LYS A 1 246 ? -3.882 -13.272 12.194 1.00 91.94 246 LYS A C 1
ATOM 1910 O O . LYS A 1 246 ? -3.723 -13.379 13.410 1.00 91.94 246 LYS A O 1
ATOM 1915 N N . ILE A 1 247 ? -4.588 -12.281 11.647 1.00 91.88 247 ILE A N 1
ATOM 1916 C CA . ILE A 1 247 ? -5.186 -11.173 12.409 1.00 91.88 247 ILE A CA 1
ATOM 1917 C C . ILE A 1 247 ? -6.277 -11.678 13.365 1.00 91.88 247 ILE A C 1
ATOM 1919 O O . ILE A 1 247 ? -6.288 -11.285 14.532 1.00 91.88 247 ILE A O 1
ATOM 1923 N N . ALA A 1 248 ? -7.148 -12.588 12.915 1.00 90.44 248 ALA A N 1
ATOM 1924 C CA . ALA A 1 248 ? -8.179 -13.208 13.751 1.00 90.44 248 ALA A CA 1
ATOM 1925 C C . ALA A 1 248 ? -7.592 -14.057 14.896 1.00 90.44 248 ALA A C 1
ATOM 1927 O O . ALA A 1 248 ? -8.142 -14.076 15.995 1.00 90.44 248 ALA A O 1
ATOM 1928 N N . ALA A 1 249 ? -6.436 -14.693 14.678 1.00 89.19 249 ALA A N 1
ATOM 1929 C CA . ALA A 1 249 ? -5.661 -15.378 15.715 1.00 89.19 249 ALA A CA 1
ATOM 1930 C C . ALA A 1 249 ? -4.890 -14.420 16.655 1.00 89.19 249 ALA A C 1
ATOM 1932 O O . ALA A 1 249 ? -4.163 -14.873 17.538 1.00 89.19 249 ALA A O 1
ATOM 1933 N N . GLY A 1 250 ? -5.014 -13.100 16.472 1.00 81.38 250 GLY A N 1
ATOM 1934 C CA . GLY A 1 250 ? -4.311 -12.080 17.254 1.00 81.38 250 GLY A CA 1
ATOM 1935 C C . GLY A 1 250 ? -2.838 -11.885 16.876 1.00 81.38 250 GLY A C 1
ATOM 1936 O O . GLY A 1 250 ? -2.162 -11.060 17.494 1.00 81.38 250 GLY A O 1
ATOM 1937 N N . VAL A 1 251 ? -2.340 -12.596 15.857 1.00 79.81 251 VAL A N 1
ATOM 1938 C CA . VAL A 1 251 ? -0.973 -12.455 15.346 1.00 79.81 251 VAL A CA 1
ATOM 1939 C C . VAL A 1 251 ? -0.887 -11.153 14.555 1.00 79.81 251 VAL A C 1
ATOM 1941 O O . VAL A 1 251 ? -1.389 -11.040 13.437 1.00 79.81 251 VAL A O 1
ATOM 1944 N N . ARG A 1 252 ? -0.257 -10.147 15.163 1.00 69.12 252 ARG A N 1
ATOM 1945 C CA . ARG A 1 252 ? 0.065 -8.869 14.526 1.00 69.12 252 ARG A CA 1
ATOM 1946 C C . ARG A 1 252 ? 1.573 -8.769 14.371 1.00 69.12 252 ARG A C 1
ATOM 1948 O O . ARG A 1 252 ? 2.275 -8.545 15.351 1.00 69.12 252 ARG A O 1
ATOM 1955 N N . ASP A 1 253 ? 2.040 -8.901 13.134 1.00 64.19 253 ASP A N 1
ATOM 1956 C CA . ASP A 1 253 ? 3.464 -8.837 12.765 1.00 64.19 253 ASP A CA 1
ATOM 1957 C C . ASP A 1 253 ? 4.098 -7.462 13.058 1.00 64.19 253 ASP A C 1
ATOM 1959 O O . ASP A 1 253 ? 5.316 -7.322 13.101 1.00 64.19 253 ASP A O 1
ATOM 1963 N N . TYR A 1 254 ? 3.262 -6.442 13.269 1.00 62.84 254 TYR A N 1
ATOM 1964 C CA . TYR A 1 254 ? 3.656 -5.083 13.603 1.00 62.84 254 TYR A CA 1
ATOM 1965 C C . TYR A 1 254 ? 2.644 -4.445 14.564 1.00 62.84 254 TYR A C 1
ATOM 1967 O O . TYR A 1 254 ? 1.428 -4.597 14.412 1.00 62.84 254 TYR A O 1
ATOM 1975 N N . VAL A 1 255 ? 3.153 -3.693 15.541 1.00 57.19 255 VAL A N 1
ATOM 1976 C CA . VAL A 1 255 ? 2.364 -2.826 16.421 1.00 57.19 255 VAL A CA 1
ATOM 1977 C C . VAL A 1 255 ? 3.020 -1.450 16.413 1.00 57.19 255 VAL A C 1
ATOM 1979 O O . VAL A 1 255 ? 4.077 -1.262 17.009 1.00 57.19 255 VAL A O 1
ATOM 1982 N N . ALA A 1 256 ? 2.365 -0.476 15.777 1.00 54.00 256 ALA A N 1
ATOM 1983 C CA . ALA A 1 256 ? 2.668 0.943 15.954 1.00 54.00 256 ALA A CA 1
ATOM 1984 C C . ALA A 1 256 ? 2.241 1.399 17.359 1.00 54.00 256 ALA A C 1
ATOM 1986 O O . ALA A 1 256 ? 1.232 2.085 17.536 1.00 54.00 256 ALA A O 1
ATOM 1987 N N . GLU A 1 257 ? 2.995 0.998 18.379 1.00 53.12 257 GLU A N 1
ATOM 1988 C CA . GLU A 1 257 ? 3.041 1.759 19.621 1.00 53.12 257 GLU A CA 1
ATOM 1989 C C . GLU A 1 257 ? 3.871 3.010 19.348 1.00 53.12 257 GLU A C 1
ATOM 1991 O O . GLU A 1 257 ? 5.064 2.931 19.057 1.00 53.12 257 GLU A O 1
ATOM 1996 N N . ALA A 1 258 ? 3.206 4.168 19.372 1.00 52.38 258 ALA A N 1
ATOM 1997 C CA . ALA A 1 258 ? 3.843 5.453 19.131 1.00 52.38 258 ALA A CA 1
ATOM 1998 C C . ALA A 1 258 ? 5.010 5.619 20.111 1.00 52.38 258 ALA A C 1
ATOM 2000 O O . ALA A 1 258 ? 4.803 5.702 21.323 1.00 52.38 258 ALA A O 1
ATOM 2001 N N . LYS A 1 259 ? 6.234 5.616 19.570 1.00 57.09 259 LYS A N 1
ATOM 2002 C CA . LYS A 1 259 ? 7.473 5.607 20.347 1.00 57.09 259 LYS A CA 1
ATOM 2003 C C . LYS A 1 259 ? 7.434 6.744 21.375 1.00 57.09 259 LYS A C 1
ATOM 2005 O O . LYS A 1 259 ? 7.382 7.904 20.960 1.00 57.09 259 LYS A O 1
ATOM 2010 N N . PRO A 1 260 ? 7.442 6.451 22.690 1.00 56.34 260 PRO A N 1
ATOM 2011 C CA . PRO A 1 260 ? 7.325 7.492 23.697 1.00 56.34 260 PRO A CA 1
ATOM 2012 C C . PRO A 1 260 ? 8.490 8.470 23.549 1.00 56.34 260 PRO A C 1
ATOM 2014 O O . PRO A 1 260 ? 9.638 8.057 23.352 1.00 56.34 260 PRO A O 1
ATOM 2017 N N . LEU A 1 261 ? 8.175 9.766 23.619 1.00 62.97 261 LEU A N 1
ATOM 2018 C CA . LEU A 1 261 ? 9.158 10.842 23.510 1.00 62.97 261 LEU A CA 1
ATOM 2019 C C . LEU A 1 261 ? 10.313 10.604 24.492 1.00 62.97 261 LEU A C 1
ATOM 2021 O O . LEU A 1 261 ? 10.101 10.171 25.630 1.00 62.97 261 LEU A O 1
ATOM 2025 N N . SER A 1 262 ? 11.545 10.885 24.058 1.00 78.19 262 SER A N 1
ATOM 2026 C CA . SER A 1 262 ? 12.700 10.785 24.950 1.00 78.19 262 SER A CA 1
ATOM 2027 C C . SER A 1 262 ? 12.511 11.727 26.141 1.00 78.19 262 SER A C 1
ATOM 2029 O O . SER A 1 262 ? 11.923 12.800 26.007 1.00 78.19 262 SER A O 1
ATOM 2031 N N . LYS A 1 263 ? 13.020 11.345 27.319 1.00 83.00 263 LYS A N 1
ATOM 2032 C CA . LYS A 1 263 ? 12.888 12.166 28.539 1.00 83.00 263 LYS A CA 1
ATOM 2033 C C . LYS A 1 263 ? 13.399 13.597 28.328 1.00 83.00 263 LYS A C 1
ATOM 2035 O O . LYS A 1 263 ? 12.791 14.536 28.817 1.00 83.00 263 LYS A O 1
ATOM 2040 N N . GLU A 1 264 ? 14.457 13.735 27.535 1.00 85.12 264 GLU A N 1
ATOM 2041 C CA . GLU A 1 264 ? 15.042 14.999 27.082 1.00 85.12 264 GLU A CA 1
ATOM 2042 C C . GLU A 1 264 ? 14.084 15.828 26.208 1.00 85.12 264 GLU A C 1
ATOM 2044 O O . GLU A 1 264 ? 13.894 17.012 26.473 1.00 85.12 264 GLU A O 1
ATOM 2049 N N . ALA A 1 265 ? 13.413 15.218 25.222 1.00 83.06 265 ALA A N 1
ATOM 2050 C CA . ALA A 1 265 ? 12.420 15.906 24.393 1.00 83.06 265 ALA A CA 1
ATOM 2051 C C . ALA A 1 265 ? 11.184 16.338 25.204 1.00 83.06 265 ALA A C 1
ATOM 2053 O O . ALA A 1 265 ? 10.667 17.434 24.997 1.00 83.06 265 ALA A O 1
ATOM 2054 N N . VAL A 1 266 ? 10.745 15.513 26.164 1.00 85.19 266 VAL A N 1
ATOM 2055 C CA . VAL A 1 266 ? 9.667 15.871 27.104 1.00 85.19 266 VAL A CA 1
ATOM 2056 C C . VAL A 1 266 ? 10.094 17.034 28.004 1.00 85.19 266 VAL A C 1
ATOM 2058 O O . VAL A 1 266 ? 9.334 17.982 28.175 1.00 85.19 266 VAL A O 1
ATOM 2061 N N . GLU A 1 267 ? 11.309 17.004 28.557 1.00 88.38 267 GLU A N 1
ATOM 2062 C CA . GLU A 1 267 ? 11.824 18.086 29.404 1.00 88.38 267 GLU A CA 1
ATOM 2063 C C . GLU A 1 267 ? 11.974 19.405 28.624 1.00 88.38 267 GLU A C 1
ATOM 2065 O O . GLU A 1 267 ? 11.649 20.469 29.153 1.00 88.38 267 GLU A O 1
ATOM 2070 N N . LEU A 1 268 ? 12.400 19.344 27.358 1.00 88.94 268 LEU A N 1
ATOM 2071 C CA . LEU A 1 268 ? 12.481 20.507 26.474 1.00 88.94 268 LEU A CA 1
ATOM 2072 C C . LEU A 1 268 ? 11.091 21.093 26.177 1.00 88.94 268 LEU A C 1
ATOM 2074 O O . LEU A 1 268 ? 10.881 22.284 26.391 1.00 88.94 268 LEU A O 1
ATOM 2078 N N . GLN A 1 269 ? 10.113 20.261 25.798 1.00 86.56 269 GLN A N 1
ATOM 2079 C CA . GLN A 1 269 ? 8.728 20.710 25.592 1.00 86.56 269 GLN A CA 1
ATOM 2080 C C . GLN A 1 269 ? 8.105 21.309 26.862 1.00 86.56 269 GLN A C 1
ATOM 2082 O O . GLN A 1 269 ? 7.355 22.280 26.785 1.00 86.56 269 GLN A O 1
ATOM 2087 N N . MET A 1 270 ? 8.424 20.770 28.044 1.00 91.06 270 MET A N 1
ATOM 2088 C CA . MET A 1 270 ? 7.963 21.336 29.315 1.00 91.06 270 MET A CA 1
ATOM 2089 C C . MET A 1 270 ? 8.589 22.706 29.612 1.00 91.06 270 MET A C 1
ATOM 2091 O O . MET A 1 270 ? 7.904 23.560 30.173 1.00 91.06 270 MET A O 1
ATOM 2095 N N . LYS A 1 271 ? 9.842 22.954 29.206 1.00 91.69 271 LYS A N 1
ATOM 2096 C CA . LYS A 1 271 ? 10.489 24.275 29.322 1.00 91.69 271 LYS A CA 1
ATOM 2097 C C . LYS A 1 271 ? 9.889 25.292 28.351 1.00 91.69 271 LYS A C 1
ATOM 2099 O O . LYS A 1 271 ? 9.548 26.390 28.785 1.00 91.69 271 LYS A O 1
ATOM 2104 N N . ASP A 1 272 ? 9.670 24.917 27.091 1.00 89.19 272 ASP A N 1
ATOM 2105 C CA . ASP A 1 272 ? 9.019 25.793 26.105 1.00 89.19 272 ASP A CA 1
ATOM 2106 C C . ASP A 1 272 ? 7.593 26.169 26.536 1.00 89.19 272 ASP A C 1
ATOM 2108 O O . ASP A 1 272 ? 7.209 27.336 26.471 1.00 89.19 272 ASP A O 1
ATOM 2112 N N . LEU A 1 273 ? 6.817 25.215 27.063 1.00 90.25 273 LEU A N 1
ATOM 2113 C CA . LEU A 1 273 ? 5.472 25.485 27.585 1.00 90.25 273 LEU A CA 1
ATOM 2114 C C . LEU A 1 273 ? 5.483 26.367 28.846 1.00 90.25 273 LEU A C 1
ATOM 2116 O O . LEU A 1 273 ? 4.576 27.182 29.021 1.00 90.25 273 LEU A O 1
ATOM 2120 N N . GLN A 1 274 ? 6.504 26.266 29.704 1.00 89.25 274 GLN A N 1
ATOM 2121 C CA . GLN A 1 274 ? 6.689 27.189 30.834 1.00 89.25 274 GLN A CA 1
ATOM 2122 C C . GLN A 1 274 ? 7.042 28.608 30.361 1.00 89.25 274 GLN A C 1
ATOM 2124 O O . GLN A 1 274 ? 6.465 29.573 30.863 1.00 89.25 274 GLN A O 1
ATOM 2129 N N . PHE A 1 275 ? 7.924 28.739 29.367 1.00 90.12 275 PHE A N 1
ATOM 2130 C CA . PHE A 1 275 ? 8.314 30.023 28.778 1.00 90.12 275 PHE A CA 1
ATOM 2131 C C . PHE A 1 275 ? 7.140 30.714 28.067 1.00 90.12 275 PHE A C 1
ATOM 2133 O O . PHE A 1 275 ? 6.855 31.882 28.329 1.00 90.12 275 PHE A O 1
ATOM 2140 N N . LEU A 1 276 ? 6.397 29.978 27.231 1.00 85.88 276 LEU A N 1
ATOM 2141 C CA . LEU A 1 276 ? 5.176 30.474 26.587 1.00 85.88 276 LEU A CA 1
ATOM 2142 C C . LEU A 1 276 ? 4.134 30.924 27.615 1.00 85.88 276 LEU A C 1
ATOM 2144 O O . LEU A 1 276 ? 3.498 31.957 27.418 1.00 85.88 276 LEU A O 1
ATOM 2148 N N . LYS A 1 277 ? 3.991 30.192 28.729 1.00 83.75 277 LYS A N 1
ATOM 2149 C CA . LYS A 1 277 ? 3.078 30.587 29.799 1.00 83.75 277 LYS A CA 1
ATOM 2150 C C . LYS A 1 277 ? 3.511 31.899 30.465 1.00 83.75 277 LYS A C 1
ATOM 2152 O O . LYS A 1 277 ? 2.678 32.793 30.587 1.00 83.75 277 LYS A O 1
ATOM 2157 N N . GLN A 1 278 ? 4.781 32.052 30.846 1.00 79.12 278 GLN A N 1
ATOM 2158 C CA . GLN A 1 278 ? 5.279 33.298 31.454 1.00 79.12 278 GLN A CA 1
ATOM 2159 C C . GLN A 1 278 ? 5.050 34.515 30.543 1.00 79.12 278 GLN A C 1
ATOM 2161 O O . GLN A 1 278 ? 4.535 35.535 30.994 1.00 79.12 278 GLN A O 1
ATOM 2166 N N . ASN A 1 279 ? 5.314 34.368 29.242 1.00 73.12 279 ASN A N 1
ATOM 2167 C CA . ASN A 1 279 ? 5.077 35.415 28.243 1.00 73.12 279 ASN A CA 1
ATOM 2168 C C . ASN A 1 279 ? 3.584 35.699 27.961 1.00 73.12 279 ASN A C 1
ATOM 2170 O O . ASN A 1 279 ? 3.281 36.632 27.225 1.00 73.12 279 ASN A O 1
ATOM 2174 N N . SER A 1 280 ? 2.657 34.903 28.511 1.00 74.19 280 SER A N 1
ATOM 2175 C CA . SER A 1 280 ? 1.202 35.134 28.441 1.00 74.19 280 SER A CA 1
ATOM 2176 C C . SER A 1 280 ? 0.609 35.750 29.717 1.00 74.19 280 SER A C 1
ATOM 2178 O O . SER A 1 280 ? -0.562 36.121 29.732 1.00 74.19 280 SER A O 1
ATOM 2180 N N . GLU A 1 281 ? 1.411 35.861 30.782 1.00 61.91 281 GLU A N 1
ATOM 2181 C CA . GLU A 1 281 ? 1.043 36.456 32.077 1.00 61.91 281 GLU A CA 1
ATOM 2182 C C . GLU A 1 281 ? 1.681 37.857 32.273 1.00 61.91 281 GLU A C 1
ATOM 2184 O O . GLU A 1 281 ? 1.752 38.346 33.401 1.00 61.91 281 GLU A O 1
ATOM 2189 N N . THR A 1 282 ? 2.145 38.495 31.182 1.00 51.78 282 THR A N 1
ATOM 2190 C CA . THR A 1 282 ? 2.797 39.827 31.141 1.00 51.78 282 THR A CA 1
ATOM 2191 C C . THR A 1 282 ? 2.061 40.791 30.208 1.00 51.78 282 THR A C 1
ATOM 2193 O O . THR A 1 282 ? 1.942 41.977 30.587 1.00 51.78 282 THR A O 1
#

Sequence (282 aa):
MVVLKPTSPLSLSSSSSSIHTTSSSSSLLFLHHHVSSTTSKAVPPCRLTIRGYMDNSKSFGSFANKVIGSLPVVGLIARILSDEGGVGNDMIDFAEFRRRVGKKCTINDSRAFYEFKDRRGKPGEPLYVLLCCWLAATGAGLLKTEEILEGVARLRISDDIEFEEQTFIAMMNEAREKRAKLKTAPPTIPMEIRVEKALDAIYVCCFEKNLIEEEDERLLVTMLSAVFPSVQQQEMERMVKEKGVKIAAGVRDYVAEAKPLSKEAVELQMKDLQFLKQNSET

Organism: Lupinus luteus (NCBI:txid3873)

Radius of gyration: 32.52 Å; chains: 1; bounding box: 87×72×107 Å

pLDDT: mean 73.21, std 23.95, range [30.72, 98.06]

InterPro domains:
  IPR037736 Photosystem I assembly factor PSA3 [PTHR36770] (1-281)

Secondary structure (DSSP, 8-state):
-------------------------------------------PPP------S----------S---SS--TTHHHHHHHHSTT-STTS----HHHHHHHHHTT--HHHHHHHHHHHHHH-GGG-HHHHHHHHHIIIIIBTTB-HHHHHHHHHHHHHH--HHHHHHHHHHHHHHHHHHHHHHTPPP----HHHHHHHHHHHHIIIIITTPPPPHHHHHHHHHHHHHH-TTS-HHHHHHHHHHHHHHHHTT--S-----PPPPHHHHHHHHHHHHHHHHTT--